Protein AF-0000000073666213 (afdb_homodimer)

Secondary structure (DSSP, 8-state):
--S--BS-EEEEETTEEEEE--B-SSSBB--EEEEETTTTEEEE-PPPSS-BBS-EEEEETTEEEEE--B-SS-B---EEEEETTTTEEEEEPPPSS--BS-EEEEETTEEEEE--B-SSSB---EEEEETTTTEE-/--S--BS-EEEEETTEEEEE--B-SSSBB--EEEEETTTTEEEE-PPPSS-BBS-EEEEETTEEEEE--B-SSSB---EEEEETTTTEEEEEPPPSS--BS-EEEEETTEEEEE--B-SSSB---EEEEETTTTEE-

Organism: Pteropus vampyrus (NCBI:txid132908)

Structure (mmCIF, N/CA/C/O backbone):
data_AF-0000000073666213-model_v1
#
loop_
_entity.id
_entity.type
_entity.pdbx_description
1 polymer 'Kelch-like protein 20'
#
loop_
_atom_site.group_PDB
_atom_site.id
_atom_site.type_symbol
_atom_site.label_atom_id
_atom_site.label_alt_id
_atom_site.label_comp_id
_atom_site.label_asym_id
_atom_site.label_entity_id
_atom_site.label_seq_id
_atom_site.pdbx_PDB_ins_code
_atom_site.Cartn_x
_atom_site.Cartn_y
_atom_site.Cartn_z
_atom_site.occupancy
_atom_site.B_iso_or_equiv
_atom_site.auth_seq_id
_atom_site.auth_comp_id
_atom_site.auth_asym_id
_atom_site.auth_atom_id
_atom_site.pdbx_PDB_model_num
ATOM 1 N N . MET A 1 1 ? -2.357 -15.375 -8.102 1 95.94 1 MET A N 1
ATOM 2 C CA . MET A 1 1 ? -3.76 -15.102 -7.805 1 95.94 1 MET A CA 1
ATOM 3 C C . MET A 1 1 ? -4.664 -15.602 -8.93 1 95.94 1 MET A C 1
ATOM 5 O O . MET A 1 1 ? -4.203 -15.812 -10.055 1 95.94 1 MET A O 1
ATOM 9 N N . SER A 1 2 ? -5.887 -15.734 -8.617 1 96.06 2 SER A N 1
ATOM 10 C CA . SER A 1 2 ? -6.852 -16.141 -9.633 1 96.06 2 SER A CA 1
ATOM 11 C C . SER A 1 2 ? -7.246 -14.969 -10.523 1 96.06 2 SER A C 1
ATOM 13 O O . SER A 1 2 ? -7.652 -15.164 -11.672 1 96.06 2 SER A O 1
ATOM 15 N N . THR A 1 3 ? -7.156 -13.812 -10.062 1 97.25 3 THR A N 1
ATOM 16 C CA . THR A 1 3 ? -7.594 -12.617 -10.766 1 97.25 3 THR A CA 1
ATOM 17 C C . THR A 1 3 ? -6.453 -11.609 -10.891 1 97.25 3 THR A C 1
ATOM 19 O O . THR A 1 3 ? -5.688 -11.414 -9.945 1 97.25 3 THR A O 1
ATOM 22 N N . ARG A 1 4 ? -6.387 -10.961 -12.023 1 98.25 4 ARG A N 1
ATOM 23 C CA . ARG A 1 4 ? -5.449 -9.852 -12.203 1 98.25 4 ARG A CA 1
ATOM 24 C C . ARG A 1 4 ? -5.84 -8.656 -11.344 1 98.25 4 ARG A C 1
ATOM 26 O O . ARG A 1 4 ? -7.023 -8.352 -11.195 1 98.25 4 ARG A O 1
ATOM 33 N N . ARG A 1 5 ? -4.781 -8 -10.766 1 98.75 5 ARG A N 1
ATOM 34 C CA . ARG A 1 5 ? -5.117 -6.906 -9.867 1 98.75 5 ARG A CA 1
ATOM 35 C C . ARG A 1 5 ? -4.129 -5.758 -10.008 1 98.75 5 ARG A C 1
ATOM 37 O O . ARG A 1 5 ? -2.975 -5.867 -9.586 1 98.75 5 ARG A O 1
ATOM 44 N N . LEU A 1 6 ? -4.562 -4.645 -10.516 1 98.62 6 LEU A N 1
ATOM 45 C CA . LEU A 1 6 ? -3.865 -3.367 -10.438 1 98.62 6 LEU A CA 1
ATOM 46 C C . LEU A 1 6 ? -4.457 -2.492 -9.336 1 98.62 6 LEU A C 1
ATOM 48 O O . LEU A 1 6 ? -5.68 -2.367 -9.227 1 98.62 6 LEU A O 1
ATOM 52 N N . GLY A 1 7 ? -3.58 -1.791 -8.602 1 98.69 7 GLY A N 1
ATOM 53 C CA . GLY A 1 7 ? -4.082 -0.992 -7.492 1 98.69 7 GLY A CA 1
ATOM 54 C C . GLY A 1 7 ? -4.57 -1.829 -6.328 1 98.69 7 GLY A C 1
ATOM 55 O O . GLY A 1 7 ? -5.562 -1.483 -5.68 1 98.69 7 GLY A O 1
ATOM 56 N N . VAL A 1 8 ? -3.914 -3.008 -6.156 1 98.88 8 VAL A N 1
ATOM 57 C CA . VAL A 1 8 ? -4.258 -3.955 -5.102 1 98.88 8 VAL A CA 1
ATOM 58 C C . VAL A 1 8 ? -3.635 -3.508 -3.783 1 98.88 8 VAL A C 1
ATOM 60 O O . VAL A 1 8 ? -2.541 -2.938 -3.768 1 98.88 8 VAL A O 1
ATOM 63 N N . ALA A 1 9 ? -4.316 -3.719 -2.723 1 98.88 9 ALA A N 1
ATOM 64 C CA . ALA A 1 9 ? -3.711 -3.625 -1.396 1 98.88 9 ALA A CA 1
ATOM 65 C C . ALA A 1 9 ? -3.424 -5.012 -0.824 1 98.88 9 ALA A C 1
ATOM 67 O O . ALA A 1 9 ? -4.121 -5.977 -1.142 1 98.88 9 ALA A O 1
ATOM 68 N N . VAL A 1 10 ? -2.396 -5.098 0.015 1 98.81 10 VAL A N 1
ATOM 69 C CA . VAL A 1 10 ? -2.043 -6.395 0.582 1 98.81 10 VAL A CA 1
ATOM 70 C C . VAL A 1 10 ? -1.824 -6.258 2.088 1 98.81 10 VAL A C 1
ATOM 72 O O . VAL A 1 10 ? -1.43 -5.195 2.57 1 98.81 10 VAL A O 1
ATOM 75 N N . ALA A 1 11 ? -2.078 -7.281 2.793 1 98.56 11 ALA A N 1
ATOM 76 C CA . ALA A 1 11 ? -1.896 -7.363 4.238 1 98.56 11 ALA A CA 1
ATOM 77 C C . ALA A 1 11 ? -1.577 -8.789 4.672 1 98.56 11 ALA A C 1
ATOM 79 O O . ALA A 1 11 ? -2.033 -9.75 4.047 1 98.56 11 ALA A O 1
ATOM 80 N N . VAL A 1 12 ? -0.796 -8.914 5.664 1 98.38 12 VAL A N 1
ATOM 81 C CA . VAL A 1 12 ? -0.469 -10.219 6.227 1 98.38 12 VAL A CA 1
ATOM 82 C C . VAL A 1 12 ? -1.112 -10.367 7.605 1 98.38 12 VAL A C 1
ATOM 84 O O . VAL A 1 12 ? -0.85 -9.562 8.508 1 98.38 12 VAL A O 1
ATOM 87 N N . LEU A 1 13 ? -1.929 -11.344 7.734 1 98.06 13 LEU A N 1
ATOM 88 C CA . LEU A 1 13 ? -2.623 -11.602 8.992 1 98.06 13 LEU A CA 1
ATOM 89 C C . LEU A 1 13 ? -2.705 -13.102 9.258 1 98.06 13 LEU A C 1
ATOM 91 O O . LEU A 1 13 ? -3.133 -13.875 8.398 1 98.06 13 LEU A O 1
ATOM 95 N N . GLY A 1 14 ? -2.234 -13.508 10.438 1 95.5 14 GLY A N 1
ATOM 96 C CA . GLY A 1 14 ? -2.303 -14.906 10.82 1 95.5 14 GLY A CA 1
ATOM 97 C C . GLY A 1 14 ? -1.448 -15.812 9.953 1 95.5 14 GLY A C 1
ATOM 98 O O . GLY A 1 14 ? -1.824 -16.953 9.672 1 95.5 14 GLY A O 1
ATOM 99 N N . GLY A 1 15 ? -0.468 -15.289 9.359 1 95.94 15 GLY A N 1
ATOM 100 C CA . GLY A 1 15 ? 0.43 -16.078 8.531 1 95.94 15 GLY A CA 1
ATOM 101 C C . GLY A 1 15 ? -0.036 -16.188 7.094 1 95.94 15 GLY A C 1
ATOM 102 O O . GLY A 1 15 ? 0.585 -16.891 6.289 1 95.94 15 GLY A O 1
ATOM 103 N N . PHE A 1 16 ? -1.103 -15.445 6.82 1 97.81 16 PHE A N 1
ATOM 104 C CA . PHE A 1 16 ? -1.641 -15.469 5.465 1 97.81 16 PHE A CA 1
ATOM 105 C C . PHE A 1 16 ? -1.4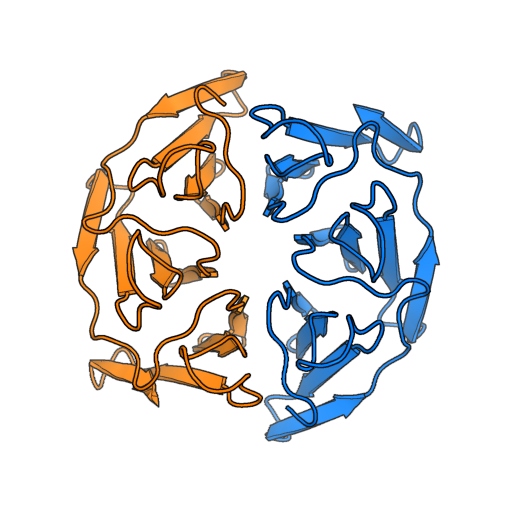77 -14.102 4.801 1 97.81 16 PHE A C 1
ATOM 107 O O . PHE A 1 16 ? -1.441 -13.078 5.477 1 97.81 16 PHE A O 1
ATOM 114 N N . LEU A 1 17 ? -1.337 -14.195 3.486 1 98.44 17 LEU A N 1
ATOM 115 C CA . LEU A 1 17 ? -1.298 -12.984 2.674 1 98.44 17 LEU A CA 1
ATOM 116 C C . LEU A 1 17 ? -2.652 -12.719 2.027 1 98.44 17 LEU A C 1
ATOM 118 O O . LEU A 1 17 ? -3.227 -13.609 1.395 1 98.44 17 LEU A O 1
ATOM 122 N N . TYR A 1 18 ? -3.154 -11.539 2.229 1 98.81 18 TYR A N 1
ATOM 123 C CA . TYR A 1 18 ? -4.426 -11.141 1.63 1 98.81 18 TYR A CA 1
ATOM 124 C C . TYR A 1 18 ? -4.207 -10.117 0.522 1 98.81 18 TYR A C 1
ATOM 126 O O . TYR A 1 18 ? -3.525 -9.109 0.724 1 98.81 18 TYR A O 1
ATOM 134 N N . ALA A 1 19 ? -4.68 -10.375 -0.661 1 98.81 19 ALA A N 1
ATOM 135 C CA . ALA A 1 19 ? -4.805 -9.406 -1.746 1 98.81 19 ALA A CA 1
ATOM 136 C C . ALA A 1 19 ? -6.207 -8.812 -1.79 1 98.81 19 ALA A C 1
ATOM 138 O O . ALA A 1 19 ? -7.184 -9.531 -2.025 1 98.81 19 ALA A O 1
ATOM 139 N N . VAL A 1 20 ? -6.281 -7.555 -1.589 1 98.88 20 VAL A N 1
ATOM 140 C CA . VAL A 1 20 ? -7.559 -6.898 -1.335 1 98.88 20 VAL A CA 1
ATOM 141 C C . VAL A 1 20 ? -7.863 -5.906 -2.457 1 98.88 20 VAL A C 1
ATOM 143 O O . VAL A 1 20 ? -7.133 -4.934 -2.648 1 98.88 20 VAL A O 1
ATOM 146 N N . GLY A 1 21 ? -8.953 -6.191 -3.178 1 98.88 21 GLY A N 1
ATOM 147 C CA . GLY A 1 21 ? -9.422 -5.266 -4.191 1 98.88 21 GLY A CA 1
ATOM 148 C C . GLY A 1 21 ? -8.516 -5.195 -5.406 1 98.88 21 GLY A C 1
ATOM 149 O O . GLY A 1 21 ? -8.062 -6.223 -5.91 1 98.88 21 GLY A O 1
ATOM 150 N N . GLY A 1 22 ? -8.336 -3.992 -5.91 1 98.81 22 GLY A N 1
ATOM 151 C CA . GLY A 1 22 ? -7.66 -3.777 -7.184 1 98.81 22 GLY A CA 1
ATOM 152 C C . GLY A 1 22 ? -8.609 -3.748 -8.367 1 98.81 22 GLY A C 1
ATOM 153 O O . GLY A 1 22 ? -9.812 -3.525 -8.195 1 98.81 22 GLY A O 1
ATOM 154 N N . SER A 1 23 ? -8.023 -3.785 -9.508 1 98.69 23 SER A N 1
ATOM 155 C CA . SER A 1 23 ? -8.789 -3.818 -10.75 1 98.69 23 SER A CA 1
ATOM 156 C C . SER A 1 23 ? -8.328 -4.949 -11.656 1 98.69 23 SER A C 1
ATOM 158 O O . SER A 1 23 ? -7.129 -5.215 -11.758 1 98.69 23 SER A O 1
ATOM 160 N N . ASP A 1 24 ? -9.258 -5.508 -12.32 1 97.69 24 ASP A N 1
ATOM 161 C CA . ASP A 1 24 ? -8.898 -6.578 -13.25 1 97.69 24 ASP A CA 1
ATOM 162 C C . ASP A 1 24 ? -8.719 -6.039 -14.664 1 97.69 24 ASP A C 1
ATOM 164 O O . ASP A 1 24 ? -8.609 -6.812 -15.625 1 97.69 24 ASP A O 1
ATOM 168 N N . GLY A 1 25 ? -8.703 -4.785 -14.844 1 94.62 25 GLY A N 1
ATOM 169 C CA . GLY A 1 25 ? -8.594 -4.145 -16.141 1 94.62 25 GLY A CA 1
ATOM 170 C C . GLY A 1 25 ? -9.93 -3.658 -16.672 1 94.62 25 GLY A C 1
ATOM 171 O O . GLY A 1 25 ? -9.984 -2.689 -17.438 1 94.62 25 GLY A O 1
ATOM 172 N N . THR A 1 26 ? -10.953 -4.258 -16.25 1 94.75 26 THR A N 1
ATOM 173 C CA . THR A 1 26 ? -12.289 -3.885 -16.688 1 94.75 26 THR A CA 1
ATOM 174 C C . THR A 1 26 ? -13.031 -3.127 -15.594 1 94.75 26 THR A C 1
ATOM 176 O O . THR A 1 26 ? -13.727 -2.145 -15.867 1 94.75 26 THR A O 1
ATOM 179 N N . SER A 1 27 ? -12.852 -3.545 -14.406 1 96.75 27 SER A N 1
ATOM 180 C CA . SER A 1 27 ? -13.547 -2.916 -13.289 1 96.75 27 SER A CA 1
ATOM 181 C C . SER A 1 27 ? -12.766 -3.078 -11.984 1 96.75 27 SER A C 1
ATOM 183 O O . SER A 1 27 ? -12 -4.035 -11.828 1 96.75 27 SER A O 1
ATOM 185 N N . PRO A 1 28 ? -13.008 -2.08 -11.047 1 98.25 28 PRO A N 1
ATOM 186 C CA . PRO A 1 28 ? -12.523 -2.35 -9.688 1 98.25 28 PRO A CA 1
ATOM 187 C C . PRO A 1 28 ? -13.172 -3.584 -9.07 1 98.25 28 PRO A C 1
ATOM 189 O O . PRO A 1 28 ? -14.281 -3.969 -9.461 1 98.25 28 PRO A O 1
ATOM 192 N N . LEU A 1 29 ? -12.484 -4.141 -8.148 1 98.62 29 LEU A N 1
ATOM 193 C CA . LEU A 1 29 ? -12.922 -5.402 -7.562 1 98.62 29 LEU A CA 1
ATOM 194 C C . LEU A 1 29 ? -13.312 -5.211 -6.098 1 98.62 29 LEU A C 1
ATOM 196 O O . LEU A 1 29 ? -12.742 -4.371 -5.402 1 98.62 29 LEU A O 1
ATOM 200 N N . ASN A 1 30 ? -14.289 -5.949 -5.637 1 98.69 30 ASN A N 1
ATOM 201 C CA . ASN A 1 30 ? -14.531 -6.078 -4.203 1 98.69 30 ASN A CA 1
ATOM 202 C C . ASN A 1 30 ? -14.047 -7.422 -3.672 1 98.69 30 ASN A C 1
ATOM 204 O O . ASN A 1 30 ? -14.133 -7.691 -2.471 1 98.69 30 ASN A O 1
ATOM 208 N N . THR A 1 31 ? -13.469 -8.227 -4.578 1 98.69 31 THR A N 1
ATOM 209 C CA . THR A 1 31 ? -13.031 -9.562 -4.18 1 98.69 31 THR A CA 1
ATOM 210 C C . THR A 1 31 ? -11.719 -9.484 -3.404 1 98.69 31 THR A C 1
ATOM 212 O O . THR A 1 31 ? -10.961 -8.531 -3.549 1 98.69 31 THR A O 1
ATOM 215 N N . VAL A 1 32 ? -11.539 -10.484 -2.568 1 98.81 32 VAL A N 1
ATOM 216 C CA . VAL A 1 32 ? -10.344 -10.656 -1.758 1 98.81 32 VAL A CA 1
ATOM 217 C C . VAL A 1 32 ? -9.852 -12.102 -1.862 1 98.81 32 VAL A C 1
ATOM 219 O O . VAL A 1 32 ? -10.656 -13.039 -1.822 1 98.81 32 VAL A O 1
ATOM 222 N N . GLU A 1 33 ? -8.602 -12.219 -2.053 1 98.62 33 GLU A N 1
ATOM 223 C CA . GLU A 1 33 ? -7.992 -13.547 -2.07 1 98.62 33 GLU A CA 1
ATOM 224 C C . GLU A 1 33 ? -6.949 -13.688 -0.966 1 98.62 33 GLU A C 1
ATOM 226 O O . GLU A 1 33 ? -6.219 -12.742 -0.668 1 98.62 33 GLU A O 1
ATOM 231 N N . ARG A 1 34 ? -6.906 -14.836 -0.417 1 98.25 34 ARG A N 1
ATOM 232 C CA . ARG A 1 34 ? -5.969 -15.164 0.65 1 98.25 34 ARG A CA 1
ATOM 233 C C . ARG A 1 34 ? -5 -16.266 0.21 1 98.25 34 ARG A C 1
ATOM 235 O O . ARG A 1 34 ? -5.418 -17.297 -0.307 1 98.25 34 ARG A O 1
ATOM 242 N N . TYR A 1 35 ? -3.756 -16.016 0.367 1 97.88 35 TYR A N 1
ATOM 243 C CA . TYR A 1 35 ? -2.703 -16.969 0.041 1 97.88 35 TYR A CA 1
ATOM 244 C C . TYR A 1 35 ? -2.256 -17.734 1.281 1 97.88 35 TYR A C 1
ATOM 246 O O . TYR A 1 35 ? -1.908 -17.141 2.299 1 97.88 35 TYR A O 1
ATOM 254 N N . ASN A 1 36 ? -2.305 -19.016 1.157 1 95.31 36 ASN A N 1
ATOM 255 C CA . ASN A 1 36 ? -1.772 -19.906 2.178 1 95.31 36 ASN A CA 1
ATOM 256 C C . ASN A 1 36 ? -0.396 -20.438 1.792 1 95.31 36 ASN A C 1
ATOM 258 O O . ASN A 1 36 ? -0.287 -21.344 0.952 1 95.31 36 ASN A O 1
ATOM 262 N N . PRO A 1 37 ? 0.568 -19.953 2.467 1 92.25 37 PRO A N 1
ATOM 263 C CA . PRO A 1 37 ? 1.92 -20.359 2.078 1 92.25 37 PRO A CA 1
ATOM 264 C C . PRO A 1 37 ? 2.16 -21.859 2.266 1 92.25 37 PRO A C 1
ATOM 266 O O . PRO A 1 37 ? 2.949 -22.453 1.531 1 92.25 37 PRO A O 1
ATOM 269 N N . GLN A 1 38 ? 1.539 -22.422 3.236 1 92.5 38 GLN A N 1
ATOM 270 C CA . GLN A 1 38 ? 1.702 -23.844 3.482 1 92.5 38 GLN A CA 1
ATOM 271 C C . GLN A 1 38 ? 1.136 -24.672 2.33 1 92.5 38 GLN A C 1
ATOM 273 O O . GLN A 1 38 ? 1.706 -25.703 1.954 1 92.5 38 GLN A O 1
ATOM 278 N N . GLU A 1 39 ? 0.076 -24.203 1.735 1 93.5 39 GLU A N 1
ATOM 279 C CA . GLU A 1 39 ? -0.573 -24.906 0.636 1 93.5 39 GLU A CA 1
ATOM 280 C C . GLU A 1 39 ? -0.107 -24.375 -0.716 1 93.5 39 GLU A C 1
ATOM 282 O O . GLU A 1 39 ? -0.329 -25.016 -1.749 1 93.5 39 GLU A O 1
ATOM 287 N N . ASN A 1 40 ? 0.488 -23.312 -0.694 1 92.25 40 ASN A N 1
ATOM 288 C CA . ASN A 1 40 ? 0.866 -22.609 -1.916 1 92.25 40 ASN A CA 1
ATOM 289 C C . ASN A 1 40 ? -0.332 -22.406 -2.842 1 92.25 40 ASN A C 1
ATOM 291 O O . ASN A 1 40 ? -0.274 -22.766 -4.02 1 92.25 40 ASN A O 1
ATOM 295 N N . ARG A 1 41 ? -1.377 -21.859 -2.248 1 95.5 41 ARG A N 1
ATOM 296 C CA . ARG A 1 41 ? -2.609 -21.672 -3.008 1 95.5 41 ARG A CA 1
ATOM 297 C C . ARG A 1 41 ? -3.342 -20.406 -2.555 1 95.5 41 ARG A C 1
ATOM 299 O O . ARG A 1 41 ? -3.258 -20.016 -1.389 1 95.5 41 ARG A O 1
ATOM 306 N N . TRP A 1 42 ? -4.051 -19.891 -3.527 1 97.31 42 TRP A N 1
ATOM 307 C CA . TRP A 1 42 ? -4.938 -18.766 -3.264 1 97.31 42 TRP A CA 1
ATOM 308 C C . TRP A 1 42 ? -6.379 -19.234 -3.104 1 97.31 42 TRP A C 1
ATOM 310 O O . TRP A 1 42 ? -6.84 -20.109 -3.84 1 97.31 42 TRP A O 1
ATOM 320 N N . HIS A 1 43 ? -6.977 -18.641 -2.088 1 97.19 43 HIS A N 1
ATOM 321 C CA . HIS A 1 43 ? -8.391 -18.906 -1.859 1 97.19 43 HIS A CA 1
ATOM 322 C C . HIS A 1 43 ? -9.195 -17.609 -1.825 1 97.19 43 HIS A C 1
ATOM 324 O O . HIS A 1 43 ? -8.734 -16.594 -1.305 1 97.19 43 HIS A O 1
ATOM 330 N N . THR A 1 44 ? -10.438 -17.781 -2.32 1 96.75 44 THR A N 1
ATOM 331 C CA . THR A 1 44 ? -11.328 -16.625 -2.213 1 96.75 44 THR A CA 1
ATOM 332 C C . THR A 1 44 ? -11.875 -16.5 -0.792 1 96.75 44 THR A C 1
ATOM 334 O O . THR A 1 44 ? -12.188 -17.5 -0.147 1 96.75 44 THR A O 1
ATOM 337 N N . THR A 1 45 ? -11.945 -15.32 -0.31 1 97.62 45 THR A N 1
ATOM 338 C CA . THR A 1 45 ? -12.594 -15.023 0.96 1 97.62 45 THR A CA 1
ATOM 339 C C . THR A 1 45 ? -13.805 -14.125 0.746 1 97.62 45 THR A C 1
ATOM 341 O O . THR A 1 45 ? -14.148 -13.797 -0.392 1 97.62 45 THR A O 1
ATOM 344 N N . ALA A 1 46 ? -14.547 -13.812 1.855 1 98.69 46 ALA A N 1
ATOM 345 C CA . ALA A 1 46 ? -15.695 -12.906 1.762 1 98.69 46 ALA A CA 1
ATOM 346 C C . ALA A 1 46 ? -15.312 -11.609 1.051 1 98.69 46 ALA A C 1
ATOM 348 O O . ALA A 1 46 ? -14.242 -11.055 1.296 1 98.69 46 ALA A O 1
ATOM 349 N N . PRO A 1 47 ? -16.141 -11.203 0.161 1 98.75 47 PRO A N 1
ATOM 350 C CA . PRO A 1 47 ? -15.867 -9.953 -0.553 1 98.75 47 PRO A CA 1
ATOM 351 C C . PRO A 1 47 ? -16.172 -8.719 0.284 1 98.75 47 PRO A C 1
ATOM 353 O O . PRO A 1 47 ? -17 -8.773 1.192 1 98.75 47 PRO A O 1
ATOM 356 N N . MET A 1 48 ? -15.445 -7.676 0.028 1 98.75 48 MET A N 1
ATOM 357 C CA . MET A 1 48 ? -15.82 -6.383 0.595 1 98.75 48 MET A CA 1
ATOM 358 C C . MET A 1 48 ? -17.203 -5.965 0.133 1 98.75 48 MET A C 1
ATOM 360 O O . MET A 1 48 ? -17.75 -6.52 -0.828 1 98.75 48 MET A O 1
ATOM 364 N N . GLY A 1 49 ? -17.734 -5.012 0.852 1 98.44 49 GLY A N 1
ATOM 365 C CA . GLY A 1 49 ? -19 -4.43 0.434 1 98.44 49 GLY A CA 1
ATOM 366 C C . GLY A 1 49 ? -18.859 -3.465 -0.729 1 98.44 49 GLY A C 1
ATOM 367 O O . GLY A 1 49 ? -19.828 -3.168 -1.42 1 98.44 49 GLY A O 1
ATOM 368 N N . THR A 1 50 ? -17.734 -2.967 -0.971 1 98.25 50 THR A N 1
ATOM 369 C CA . THR A 1 50 ? -17.469 -1.919 -1.953 1 98.25 50 THR A CA 1
ATOM 370 C C . THR A 1 50 ? -16.344 -2.32 -2.891 1 98.25 50 THR A C 1
ATOM 372 O O . THR A 1 50 ? -15.328 -2.875 -2.451 1 98.25 50 THR A O 1
ATOM 375 N N . ARG A 1 51 ? -16.484 -2.074 -4.168 1 98.62 51 ARG A N 1
ATOM 376 C CA . ARG A 1 51 ? -15.391 -2.217 -5.121 1 98.62 51 ARG A CA 1
ATOM 377 C C . ARG A 1 51 ? -14.375 -1.086 -4.961 1 98.62 51 ARG A C 1
ATOM 379 O O . ARG A 1 51 ? -14.758 0.087 -4.898 1 98.62 51 ARG A O 1
ATOM 386 N N . ARG A 1 52 ? -13.086 -1.53 -4.844 1 98.62 52 ARG A N 1
ATOM 387 C CA . ARG A 1 52 ? -12.047 -0.533 -4.598 1 98.62 52 ARG A CA 1
ATOM 388 C C . ARG A 1 52 ? -10.758 -0.886 -5.336 1 98.62 52 ARG A C 1
ATOM 390 O O . ARG A 1 52 ? -10.289 -2.021 -5.258 1 98.62 52 ARG A O 1
ATOM 397 N N . LYS A 1 53 ? -10.227 0.039 -6.043 1 98.81 53 LYS A N 1
ATOM 398 C CA . LYS A 1 53 ? -8.82 -0.006 -6.441 1 98.81 53 LYS A CA 1
ATOM 399 C C . LYS A 1 53 ? -8.047 1.168 -5.848 1 98.81 53 LYS A C 1
ATOM 401 O O . LYS A 1 53 ? -8.633 2.197 -5.508 1 98.81 53 LYS A O 1
ATOM 406 N N . HIS A 1 54 ? -6.676 1.001 -5.727 1 98.81 54 HIS A N 1
ATOM 407 C CA . HIS A 1 54 ? -5.82 2.043 -5.172 1 98.81 54 HIS A CA 1
ATOM 408 C C . HIS A 1 54 ? -6.242 2.404 -3.75 1 98.81 54 HIS A C 1
ATOM 410 O O . HIS A 1 54 ? -6.285 3.584 -3.395 1 98.81 54 HIS A O 1
ATOM 416 N N . LEU A 1 55 ? -6.66 1.378 -2.998 1 98.94 55 LEU A N 1
ATOM 417 C CA . LEU A 1 55 ? -7.043 1.496 -1.594 1 98.94 55 LEU A CA 1
ATOM 418 C C . LEU A 1 55 ? -5.828 1.335 -0.685 1 98.94 55 LEU A C 1
ATOM 420 O O . LEU A 1 55 ? -4.75 0.946 -1.143 1 98.94 55 LEU A O 1
ATOM 424 N N . GLY A 1 56 ? -6.004 1.723 0.578 1 98.88 56 GLY A N 1
ATOM 425 C CA . GLY A 1 56 ? -5.047 1.389 1.62 1 98.88 56 GLY A CA 1
ATOM 426 C C . GLY A 1 56 ? -5.508 0.25 2.51 1 98.88 56 GLY A C 1
ATOM 427 O O . GLY A 1 56 ? -6.691 0.151 2.84 1 98.88 56 GLY A O 1
ATOM 428 N N . CYS A 1 57 ? -4.559 -0.558 2.92 1 98.88 57 CYS A N 1
ATOM 429 C CA . CYS A 1 57 ? -4.859 -1.652 3.836 1 98.88 57 CYS A CA 1
ATOM 430 C C . CYS A 1 57 ? -3.814 -1.743 4.941 1 98.88 57 CYS A C 1
ATOM 432 O O . CYS A 1 57 ? -2.637 -1.463 4.711 1 98.88 57 CYS A O 1
ATOM 434 N N . ALA A 1 58 ? -4.207 -2.166 6.055 1 98.81 58 ALA A N 1
ATOM 435 C CA . ALA A 1 58 ? -3.32 -2.434 7.184 1 98.81 58 ALA A CA 1
ATOM 436 C C . ALA A 1 58 ? -3.992 -3.354 8.203 1 98.81 58 ALA A C 1
ATOM 438 O O . ALA A 1 58 ? -5.223 -3.445 8.25 1 98.81 58 ALA A O 1
ATOM 439 N N . VAL A 1 59 ? -3.193 -4.062 8.93 1 98.56 59 VAL A N 1
ATOM 440 C CA . VAL A 1 59 ? -3.699 -4.871 10.039 1 98.56 59 VAL A CA 1
ATOM 441 C C . VAL A 1 59 ? -3.709 -4.047 11.32 1 98.56 59 VAL A C 1
ATOM 443 O O . VAL A 1 59 ? -2.682 -3.488 11.711 1 98.56 59 VAL A O 1
ATOM 446 N N . TYR A 1 60 ? -4.828 -3.904 11.922 1 98.38 60 TYR A N 1
ATOM 447 C CA . TYR A 1 60 ? -5.055 -3.158 13.148 1 98.38 60 TYR A CA 1
ATOM 448 C C . TYR A 1 60 ? -5.973 -3.928 14.094 1 98.38 60 TYR A C 1
ATOM 450 O O . TYR A 1 60 ? -7.098 -4.273 13.727 1 98.38 60 TYR A O 1
ATOM 458 N N . GLN A 1 61 ? -5.461 -4.32 15.336 1 96.62 61 GLN A N 1
ATOM 459 C CA . GLN A 1 61 ? -6.203 -5.074 16.344 1 96.62 61 GLN A CA 1
ATOM 460 C C . GLN A 1 61 ? -6.73 -6.387 15.766 1 96.62 61 GLN A C 1
ATOM 462 O O . GLN A 1 61 ? -7.926 -6.676 15.859 1 96.62 61 GLN A O 1
ATOM 467 N N . ASP A 1 62 ? -5.934 -7.117 15.031 1 97.19 62 ASP A N 1
ATOM 468 C CA . ASP A 1 62 ? -6.125 -8.469 14.523 1 97.19 62 ASP A CA 1
ATOM 469 C C . ASP A 1 62 ? -7.199 -8.5 13.438 1 97.19 62 ASP A C 1
ATOM 471 O O . ASP A 1 62 ? -7.82 -9.539 13.203 1 97.19 62 ASP A O 1
ATOM 475 N N . MET A 1 63 ? -7.41 -7.332 12.836 1 98.56 63 MET A N 1
ATOM 476 C CA . MET A 1 63 ? -8.297 -7.25 11.672 1 98.56 63 MET A CA 1
ATOM 477 C C . MET A 1 63 ? -7.617 -6.516 10.523 1 98.56 63 MET A C 1
ATOM 479 O O . MET A 1 63 ? -6.68 -5.746 10.742 1 98.56 63 MET A O 1
ATOM 483 N N . ILE A 1 64 ? -8.055 -6.785 9.32 1 98.81 64 ILE A N 1
ATOM 484 C CA . ILE A 1 64 ? -7.582 -6.031 8.164 1 98.81 64 ILE A CA 1
ATOM 485 C C . ILE A 1 64 ? -8.523 -4.855 7.898 1 98.81 64 ILE A C 1
ATOM 487 O O . ILE A 1 64 ? -9.734 -5.035 7.77 1 98.81 64 ILE A O 1
ATOM 491 N N . TYR A 1 65 ? -7.969 -3.703 7.887 1 98.88 65 TYR A N 1
ATOM 492 C CA . TYR A 1 65 ? -8.719 -2.514 7.492 1 98.88 65 TYR A CA 1
ATOM 493 C C . TYR A 1 65 ? -8.422 -2.143 6.043 1 98.88 65 TYR A C 1
ATOM 495 O O . TYR A 1 65 ? -7.27 -2.162 5.609 1 98.88 65 TYR A O 1
ATOM 503 N N . ALA A 1 66 ? -9.445 -1.863 5.242 1 98.88 66 ALA A N 1
ATOM 504 C CA . ALA A 1 66 ? -9.367 -1.334 3.883 1 98.88 66 ALA A CA 1
ATOM 505 C C . ALA A 1 66 ? -10.039 0.034 3.791 1 98.88 66 ALA A C 1
ATOM 507 O O . ALA A 1 66 ? -11.211 0.187 4.152 1 98.88 66 ALA A O 1
ATOM 508 N N . VAL A 1 67 ? -9.289 0.97 3.291 1 98.88 67 VAL A N 1
ATOM 509 C CA . VAL A 1 67 ? -9.836 2.32 3.303 1 98.88 67 VAL A CA 1
ATOM 510 C C . VAL A 1 67 ? -9.656 2.967 1.932 1 98.88 67 VAL A C 1
ATOM 512 O O . VAL A 1 67 ? -8.648 2.732 1.259 1 98.88 67 VAL A O 1
ATOM 515 N N . GLY A 1 68 ? -10.594 3.834 1.589 1 98.94 68 GLY A N 1
ATOM 516 C CA . GLY A 1 68 ? -10.469 4.691 0.421 1 98.94 68 GLY A CA 1
ATOM 517 C C . GLY A 1 68 ? -10.414 3.918 -0.883 1 98.94 68 GLY A C 1
ATOM 518 O O . GLY A 1 68 ? -11.125 2.932 -1.06 1 98.94 68 GLY A O 1
ATOM 519 N N . GLY A 1 69 ? -9.633 4.406 -1.808 1 98.81 69 GLY A N 1
ATOM 520 C CA . GLY A 1 69 ? -9.602 3.877 -3.162 1 98.81 69 GLY A CA 1
ATOM 521 C C . GLY A 1 69 ? -10.633 4.523 -4.074 1 98.81 69 GLY A C 1
ATOM 522 O O . GLY A 1 69 ? -11.102 5.625 -3.801 1 98.81 69 GLY A O 1
ATOM 523 N N . ARG A 1 70 ? -10.711 3.904 -5.125 1 98.44 70 ARG A N 1
ATOM 524 C CA . ARG A 1 70 ? -11.68 4.379 -6.105 1 98.44 70 ARG A CA 1
ATOM 525 C C . ARG A 1 70 ? -12.539 3.234 -6.621 1 98.44 70 ARG A C 1
ATOM 527 O O . ARG A 1 70 ? -12.055 2.119 -6.816 1 98.44 70 ARG A O 1
ATOM 534 N N . ASP A 1 71 ? -13.836 3.564 -6.867 1 97.44 71 ASP A N 1
ATOM 535 C CA . ASP A 1 71 ? -14.688 2.629 -7.598 1 97.44 71 ASP A CA 1
ATOM 536 C C . ASP A 1 71 ? -14.812 3.031 -9.07 1 97.44 71 ASP A C 1
ATOM 538 O O . ASP A 1 71 ? -13.875 3.59 -9.641 1 97.44 71 ASP A O 1
ATOM 542 N N . ASP A 1 72 ? -15.914 2.691 -9.734 1 93.69 72 ASP A N 1
ATOM 543 C CA . ASP A 1 72 ? -16.047 2.957 -11.164 1 93.69 72 ASP A CA 1
ATOM 544 C C . ASP A 1 72 ? -16.297 4.441 -11.43 1 93.69 72 ASP A C 1
ATOM 546 O O . ASP A 1 72 ? -16.047 4.934 -12.531 1 93.69 72 ASP A O 1
ATOM 550 N N . THR A 1 73 ? -16.578 5.094 -10.398 1 93.12 73 THR A N 1
ATOM 551 C CA . THR A 1 73 ? -17.094 6.43 -10.664 1 93.12 73 THR A CA 1
ATOM 552 C C . THR A 1 73 ? -16.312 7.48 -9.883 1 93.12 73 THR A C 1
ATOM 554 O O . THR A 1 73 ? -16.016 8.555 -10.398 1 93.12 73 THR A O 1
ATOM 557 N N . THR A 1 74 ? -16.031 7.152 -8.641 1 96.19 74 THR A N 1
ATOM 558 C CA . THR A 1 74 ? -15.523 8.227 -7.801 1 96.19 74 THR A CA 1
ATOM 559 C C . THR A 1 74 ? -14.508 7.691 -6.789 1 96.19 74 THR A C 1
ATOM 561 O O . THR A 1 74 ? -14.43 6.48 -6.566 1 96.19 74 THR A O 1
ATOM 564 N N . GLU A 1 75 ? -13.688 8.648 -6.199 1 98.56 75 GLU A N 1
ATOM 565 C CA . GLU A 1 75 ? -12.867 8.352 -5.027 1 98.56 75 GLU A CA 1
ATOM 566 C C . GLU A 1 75 ? -13.727 8.047 -3.809 1 98.56 75 GLU A C 1
ATOM 568 O O . GLU A 1 75 ? -14.844 8.555 -3.691 1 98.56 75 GLU A O 1
ATOM 573 N N . LEU A 1 76 ? -13.195 7.301 -2.918 1 98.81 76 LEU A N 1
ATOM 574 C CA . LEU A 1 76 ? -13.992 6.836 -1.789 1 98.81 76 LEU A CA 1
ATOM 575 C C . LEU A 1 76 ? -13.43 7.363 -0.473 1 98.81 76 LEU A C 1
ATOM 577 O O . LEU A 1 76 ? -12.219 7.5 -0.321 1 98.81 76 LEU A O 1
ATOM 581 N N . SER A 1 77 ? -14.32 7.656 0.468 1 98.75 77 SER A N 1
ATOM 582 C CA . SER A 1 77 ? -13.938 7.906 1.854 1 98.75 77 SER A CA 1
ATOM 583 C C . SER A 1 77 ? -14.258 6.711 2.742 1 98.75 77 SER A C 1
ATOM 585 O O . SER A 1 77 ? -13.844 6.66 3.9 1 98.75 77 SER A O 1
ATOM 587 N N . SER A 1 78 ? -14.977 5.758 2.176 1 98.62 78 SER A N 1
ATOM 588 C CA . SER A 1 78 ? -15.477 4.641 2.967 1 98.62 78 SER A CA 1
ATOM 589 C C . SER A 1 78 ? -14.336 3.756 3.459 1 98.62 78 SER A C 1
ATOM 591 O O . SER A 1 78 ? -13.25 3.756 2.875 1 98.62 78 SER A O 1
ATOM 593 N N . ALA A 1 79 ? -14.609 3.053 4.543 1 98.75 79 ALA A N 1
ATOM 594 C CA . ALA A 1 79 ? -13.695 2.092 5.156 1 98.75 79 ALA A CA 1
ATOM 595 C C . ALA A 1 79 ? -14.438 0.839 5.609 1 98.75 79 ALA A C 1
ATOM 597 O O . ALA A 1 79 ? -15.609 0.907 5.984 1 98.75 79 ALA A O 1
ATOM 598 N N . GLU A 1 80 ? -13.758 -0.252 5.535 1 98.69 80 GLU A N 1
ATOM 599 C CA . GLU A 1 80 ? -14.273 -1.531 6.012 1 98.69 80 GLU A CA 1
ATOM 600 C C . GLU A 1 80 ? -13.195 -2.33 6.734 1 98.69 80 GLU A C 1
ATOM 602 O O . GLU A 1 80 ? -12 -2.104 6.523 1 98.69 80 GLU A O 1
ATOM 607 N N . ARG A 1 81 ? -13.656 -3.211 7.559 1 98.69 81 ARG A N 1
ATOM 608 C CA . ARG A 1 81 ? -12.703 -4.09 8.227 1 98.69 81 ARG A CA 1
ATOM 609 C C . ARG A 1 81 ? -13.102 -5.551 8.062 1 98.69 81 ARG A C 1
ATOM 611 O O . ARG A 1 81 ? -14.281 -5.871 7.949 1 98.69 81 ARG A O 1
ATOM 618 N N . PHE A 1 82 ? -12.156 -6.398 8.078 1 98.81 82 PHE A N 1
ATOM 619 C CA . PHE A 1 82 ? -12.312 -7.836 7.887 1 98.81 82 PHE A CA 1
ATOM 620 C C . PHE A 1 82 ? -12 -8.594 9.172 1 98.81 82 PHE A C 1
ATOM 622 O O . PHE A 1 82 ? -10.914 -8.445 9.734 1 98.81 82 PHE A O 1
ATOM 629 N N . ASN A 1 83 ? -12.891 -9.375 9.625 1 98.38 83 ASN A N 1
ATOM 630 C CA . ASN A 1 83 ? -12.688 -10.328 10.711 1 98.38 83 ASN A CA 1
ATOM 631 C C . ASN A 1 83 ? -12.359 -11.719 10.18 1 98.38 83 ASN A C 1
ATOM 633 O O . ASN A 1 83 ? -13.242 -12.414 9.664 1 98.38 83 ASN A O 1
ATOM 637 N N . PRO A 1 84 ? -11.133 -12.102 10.336 1 96.94 84 PRO A N 1
ATOM 638 C CA . PRO A 1 84 ? -10.75 -13.383 9.75 1 96.94 84 PRO A CA 1
ATOM 639 C C . PRO A 1 84 ? -11.43 -14.578 10.422 1 96.94 84 PRO A C 1
ATOM 641 O O . PRO A 1 84 ? -11.602 -15.625 9.797 1 96.94 84 PRO A O 1
ATOM 644 N N . ARG A 1 85 ? -11.734 -14.414 11.617 1 96.88 85 ARG A N 1
ATOM 645 C CA . ARG A 1 85 ? -12.414 -15.492 12.32 1 96.88 85 ARG A CA 1
ATOM 646 C C . ARG A 1 85 ? -13.828 -15.688 11.789 1 96.88 85 ARG A C 1
ATOM 648 O O . ARG A 1 85 ? -14.281 -16.828 11.625 1 96.88 85 ARG A O 1
ATOM 655 N N . ALA A 1 86 ? -14.523 -14.641 11.477 1 97.75 86 ALA A N 1
ATOM 656 C CA . ALA A 1 86 ? -15.891 -14.703 10.969 1 97.75 86 ALA A CA 1
ATOM 657 C C . ALA A 1 86 ? -15.914 -14.719 9.445 1 97.75 86 ALA A C 1
ATOM 659 O O . ALA A 1 86 ? -16.953 -14.961 8.836 1 97.75 86 ALA A O 1
ATOM 660 N N . ASN A 1 87 ? -14.82 -14.492 8.766 1 98 87 ASN A N 1
ATOM 661 C CA . ASN A 1 87 ? -14.734 -14.32 7.324 1 98 87 ASN A CA 1
ATOM 662 C C . ASN A 1 87 ? -15.758 -13.305 6.82 1 98 87 ASN A C 1
ATOM 664 O O . ASN A 1 87 ? -16.562 -13.609 5.938 1 98 87 ASN A O 1
ATOM 668 N N . GLN A 1 88 ? -15.641 -12.133 7.43 1 98.44 88 GLN A N 1
ATOM 669 C CA . GLN A 1 88 ? -16.656 -11.125 7.121 1 98.44 88 GLN A CA 1
ATOM 670 C C . GLN A 1 88 ? -16.047 -9.727 7.125 1 98.44 88 GLN A C 1
ATOM 672 O O . GLN A 1 88 ? -15.227 -9.398 7.984 1 98.44 88 GLN A O 1
ATOM 677 N N . TRP A 1 89 ? -16.547 -8.977 6.137 1 98.75 89 TRP A N 1
ATOM 678 C CA . TRP A 1 89 ? -16.266 -7.547 6.129 1 98.75 89 TRP A CA 1
ATOM 679 C C . TRP A 1 89 ? -17.422 -6.758 6.734 1 98.75 89 TRP A C 1
ATOM 681 O O . TRP A 1 89 ? -18.578 -7.09 6.523 1 98.75 89 TRP A O 1
ATOM 691 N N . SER A 1 90 ? -17.047 -5.723 7.445 1 98.5 90 SER A N 1
ATOM 692 C CA . SER A 1 90 ? -18.047 -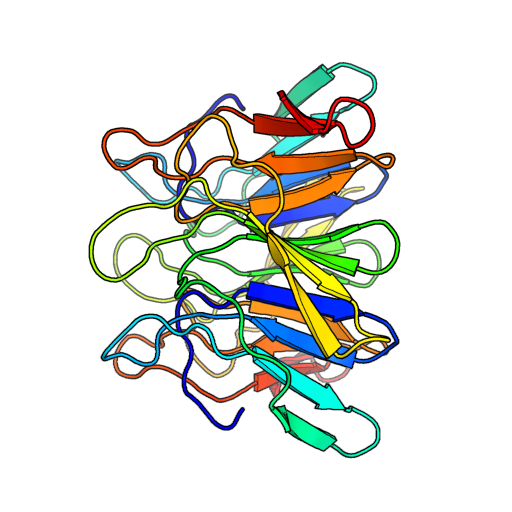4.809 7.996 1 98.5 90 SER A CA 1
ATOM 693 C C . SER A 1 90 ? -17.641 -3.355 7.773 1 98.5 90 SER A C 1
ATOM 695 O O . SER A 1 90 ? -16.453 -3.021 7.805 1 98.5 90 SER A O 1
ATOM 697 N N . PRO A 1 91 ? -18.641 -2.514 7.609 1 97.88 91 PRO A N 1
ATOM 698 C CA . PRO A 1 91 ? -18.312 -1.098 7.438 1 97.88 91 PRO A CA 1
ATOM 699 C C . PRO A 1 91 ? -17.734 -0.468 8.703 1 97.88 91 PRO A C 1
ATOM 701 O O . PRO A 1 91 ? -18.141 -0.841 9.812 1 97.88 91 PRO A O 1
ATOM 704 N N . VAL A 1 92 ? -16.828 0.348 8.523 1 97.62 92 VAL A N 1
ATOM 705 C CA . VAL A 1 92 ? -16.297 1.275 9.516 1 97.62 92 VAL A CA 1
ATOM 706 C C . VAL A 1 92 ? -16.688 2.705 9.148 1 97.62 92 VAL A C 1
ATOM 708 O O . VAL A 1 92 ? -17 2.988 7.992 1 97.62 92 VAL A O 1
ATOM 711 N N . VAL A 1 93 ? -16.75 3.561 10.188 1 98.38 93 VAL A N 1
ATOM 712 C CA . VAL A 1 93 ? -17.047 4.961 9.922 1 98.38 93 VAL A CA 1
ATOM 713 C C . VAL A 1 93 ? -16.156 5.48 8.797 1 98.38 93 VAL A C 1
ATOM 715 O O . VAL A 1 93 ? -14.969 5.141 8.727 1 98.38 93 VAL A O 1
ATOM 718 N N . ALA A 1 94 ? -16.734 6.355 7.941 1 98.56 94 ALA A N 1
ATOM 719 C CA . ALA A 1 94 ? -16.016 6.891 6.789 1 98.56 94 ALA A CA 1
ATOM 720 C C . ALA A 1 94 ? -14.977 7.918 7.223 1 98.56 94 ALA A C 1
ATOM 722 O O . ALA A 1 94 ? -15.164 8.625 8.219 1 98.56 94 ALA A O 1
ATOM 723 N N . MET A 1 95 ? -13.898 7.969 6.441 1 98.69 95 MET A N 1
ATOM 724 C CA . MET A 1 95 ? -12.938 9.055 6.617 1 98.69 95 MET A CA 1
ATOM 725 C C . MET A 1 95 ? -13.586 10.406 6.336 1 98.69 95 MET A C 1
ATOM 727 O O . MET A 1 95 ? -14.664 10.469 5.75 1 98.69 95 MET A O 1
ATOM 731 N N . THR A 1 96 ? -12.914 11.469 6.75 1 98.06 96 THR A N 1
ATOM 732 C CA . THR A 1 96 ? -13.398 12.812 6.496 1 98.06 96 THR A CA 1
ATOM 733 C C . THR A 1 96 ? -13.211 13.195 5.031 1 98.06 96 THR A C 1
ATOM 735 O O . THR A 1 96 ? -13.984 13.984 4.48 1 98.06 96 THR A O 1
ATOM 738 N N . SER A 1 97 ? -12.219 12.672 4.418 1 98.25 97 SER A N 1
ATOM 739 C CA . SER A 1 97 ? -11.898 12.969 3.025 1 98.25 97 SER A CA 1
ATOM 740 C C . SER A 1 97 ? -11.922 11.703 2.17 1 98.25 97 SER A C 1
ATOM 742 O O . SER A 1 97 ? -11.586 10.617 2.648 1 98.25 97 SER A O 1
ATOM 744 N N . ARG A 1 98 ? -12.289 11.883 0.91 1 98.69 98 ARG A N 1
ATOM 745 C CA . ARG A 1 98 ? -12.023 10.836 -0.077 1 98.69 98 ARG A CA 1
ATOM 746 C C . ARG A 1 98 ? -10.531 10.727 -0.365 1 98.69 98 ARG A C 1
ATOM 748 O O . ARG A 1 98 ? -9.828 11.734 -0.43 1 98.69 98 ARG A O 1
ATOM 755 N N . ARG A 1 99 ? -10.078 9.461 -0.516 1 98.81 99 ARG A N 1
ATOM 756 C CA . ARG A 1 99 ? -8.648 9.266 -0.729 1 98.81 99 ARG A CA 1
ATOM 757 C C . ARG A 1 99 ? -8.391 8.086 -1.66 1 98.81 99 ARG A C 1
ATOM 759 O O . ARG A 1 99 ? -8.461 6.93 -1.24 1 98.81 99 ARG A O 1
ATOM 766 N N . SER A 1 100 ? -8.062 8.344 -2.883 1 98.81 100 SER A N 1
ATOM 767 C CA . SER A 1 100 ? -7.512 7.32 -3.764 1 98.81 100 SER A CA 1
ATOM 768 C C . SER A 1 100 ? -5.988 7.395 -3.811 1 98.81 100 SER A C 1
ATOM 770 O O . SER A 1 100 ? -5.414 8.484 -3.713 1 98.81 100 SER A O 1
ATOM 772 N N . GLY A 1 101 ? -5.355 6.172 -4.043 1 98.69 101 GLY A N 1
ATOM 773 C CA . GLY A 1 101 ? -3.902 6.184 -3.957 1 98.69 101 GLY A CA 1
ATOM 774 C C . GLY A 1 101 ? -3.387 6.508 -2.568 1 98.69 101 GLY A C 1
ATOM 775 O O . GLY A 1 101 ? -2.428 7.266 -2.418 1 98.69 101 GLY A O 1
ATOM 776 N N . VAL A 1 102 ? -4.109 6.016 -1.559 1 98.88 102 VAL A N 1
ATOM 777 C CA . VAL A 1 102 ? -3.855 6.32 -0.155 1 98.88 102 VAL A CA 1
ATOM 778 C C . VAL A 1 102 ? -2.953 5.25 0.453 1 98.88 102 VAL A C 1
ATOM 780 O O . VAL A 1 102 ? -3.047 4.074 0.094 1 98.88 102 VAL A O 1
ATOM 783 N N . GLY A 1 103 ? -2.064 5.684 1.339 1 98.81 103 GLY A N 1
ATOM 784 C CA . GLY A 1 103 ? -1.345 4.746 2.188 1 98.81 103 GLY A CA 1
ATOM 785 C C . GLY A 1 103 ? -1.998 4.547 3.543 1 98.81 103 GLY A C 1
ATOM 786 O O . GLY A 1 103 ? -2.523 5.496 4.129 1 98.81 103 GLY A O 1
ATOM 787 N N . LEU A 1 104 ? -1.942 3.369 4.059 1 98.88 104 LEU A N 1
ATOM 788 C CA . LEU A 1 104 ? -2.463 3.061 5.387 1 98.88 104 LEU A CA 1
ATOM 789 C C . LEU A 1 104 ? -1.424 2.318 6.219 1 98.88 104 LEU A C 1
ATOM 791 O O . LEU A 1 104 ? -0.792 1.377 5.738 1 98.88 104 LEU A O 1
ATOM 795 N N . ALA A 1 105 ? -1.274 2.754 7.449 1 98.5 105 ALA A N 1
ATOM 796 C CA . ALA A 1 105 ? -0.278 2.137 8.32 1 98.5 105 ALA A CA 1
ATOM 797 C C . ALA A 1 105 ? -0.661 2.295 9.789 1 98.5 105 ALA A C 1
ATOM 799 O O . ALA A 1 105 ? -1.521 3.111 10.125 1 98.5 105 ALA A O 1
ATOM 800 N N . VAL A 1 106 ? -0.084 1.476 10.609 1 97.75 106 VAL A N 1
ATOM 801 C CA . VAL A 1 106 ? -0.267 1.562 12.055 1 97.75 106 VAL A CA 1
ATOM 802 C C . VAL A 1 106 ? 1.045 1.972 12.719 1 97.75 106 VAL A C 1
ATOM 804 O O . VAL A 1 106 ? 2.045 1.255 12.633 1 97.75 106 VAL A O 1
ATOM 807 N N . VAL A 1 107 ? 1.009 3.084 13.375 1 95.38 107 VAL A N 1
ATOM 808 C CA . VAL A 1 107 ? 2.18 3.57 14.094 1 95.38 107 VAL A CA 1
ATOM 809 C C . VAL A 1 107 ? 1.816 3.84 15.555 1 95.38 107 VAL A C 1
ATOM 811 O O . VAL A 1 107 ? 0.896 4.609 15.836 1 95.38 107 VAL A O 1
ATOM 814 N N . ASN A 1 108 ? 2.555 3.213 16.484 1 92.69 108 ASN A N 1
ATOM 815 C CA . ASN A 1 108 ? 2.318 3.357 17.922 1 92.69 108 ASN A CA 1
ATOM 816 C C . ASN A 1 108 ? 0.853 3.117 18.281 1 92.69 108 ASN A C 1
ATOM 818 O O . ASN A 1 108 ? 0.246 3.91 19 1 92.69 108 ASN A O 1
ATOM 822 N N . GLY A 1 109 ? 0.284 2.154 17.594 1 93.94 109 GLY A N 1
ATOM 823 C CA . GLY A 1 109 ? -1.062 1.713 17.922 1 93.94 109 GLY A CA 1
ATOM 824 C C . GLY A 1 109 ? -2.143 2.541 17.25 1 93.94 109 GLY A C 1
ATOM 825 O O . GLY A 1 109 ? -3.332 2.334 17.5 1 93.94 109 GLY A O 1
ATOM 826 N N . GLN A 1 110 ? -1.722 3.438 16.406 1 95.75 110 GLN A N 1
ATOM 827 C CA . GLN A 1 110 ? -2.705 4.273 15.734 1 95.75 110 GLN A CA 1
ATOM 828 C C . GLN A 1 110 ? -2.77 3.949 14.242 1 95.75 110 GLN A C 1
ATOM 830 O O . GLN A 1 110 ? -1.735 3.84 13.586 1 95.75 110 GLN A O 1
ATOM 835 N N . LEU A 1 111 ? -3.977 3.801 13.75 1 98.06 111 LEU A N 1
ATOM 836 C CA . LEU A 1 111 ? -4.211 3.586 12.328 1 98.06 111 LEU A CA 1
ATOM 837 C C . LEU A 1 111 ? -4.266 4.914 11.578 1 98.06 111 LEU A C 1
ATOM 839 O O . LEU A 1 111 ? -5.094 5.773 11.891 1 98.06 111 LEU A O 1
ATOM 843 N N . MET A 1 112 ? -3.393 5.086 10.547 1 98.31 112 MET A N 1
ATOM 844 C CA . MET A 1 112 ? -3.246 6.371 9.867 1 98.31 112 MET A CA 1
ATOM 845 C C . MET A 1 112 ? -3.406 6.215 8.359 1 98.31 112 MET A C 1
ATOM 847 O O . MET A 1 112 ? -2.766 5.355 7.75 1 98.31 112 MET A O 1
ATOM 851 N N . ALA A 1 113 ? -4.258 6.988 7.762 1 98.75 113 ALA A N 1
ATOM 852 C CA . ALA A 1 113 ? -4.391 7.117 6.312 1 98.75 113 ALA A CA 1
ATOM 853 C C . ALA A 1 113 ? -3.586 8.305 5.793 1 98.75 113 ALA A C 1
ATOM 855 O O . ALA A 1 113 ? -3.768 9.438 6.254 1 98.75 113 ALA A O 1
ATOM 856 N N . VAL A 1 114 ? -2.742 8.023 4.836 1 98.75 114 VAL A N 1
ATOM 857 C CA . VAL A 1 114 ? -1.717 8.992 4.457 1 98.75 114 VAL A CA 1
ATOM 858 C C . VAL A 1 114 ? -1.889 9.383 2.992 1 98.75 114 VAL A C 1
ATOM 860 O O . VAL A 1 114 ? -1.799 8.531 2.102 1 98.75 114 VAL A O 1
ATOM 863 N N . GLY A 1 115 ? -2.107 10.688 2.732 1 98.81 115 GLY A N 1
ATOM 864 C CA . GLY A 1 115 ? -2.141 11.234 1.384 1 98.81 115 GLY A CA 1
ATOM 865 C C . GLY A 1 115 ? -3.359 10.797 0.594 1 98.81 115 GLY A C 1
ATOM 866 O O . GLY A 1 115 ? -4.449 10.664 1.152 1 98.81 115 GLY A O 1
ATOM 867 N N . GLY A 1 116 ? -3.154 10.75 -0.706 1 98.75 116 GLY A N 1
ATOM 868 C CA . GLY A 1 116 ? -4.227 10.352 -1.605 1 98.75 116 GLY A CA 1
ATOM 869 C C . GLY A 1 116 ? -4.777 11.508 -2.418 1 98.75 116 GLY A C 1
ATOM 870 O O . GLY A 1 116 ? -4.219 12.609 -2.404 1 98.75 116 GLY A O 1
ATOM 871 N N . PHE A 1 117 ? -5.719 11.164 -3.166 1 98.75 117 PHE A N 1
ATOM 872 C CA . PHE A 1 117 ? -6.438 12.078 -4.047 1 98.75 117 PHE A CA 1
ATOM 873 C C . PHE A 1 117 ? -7.93 12.078 -3.729 1 98.75 117 PHE A C 1
ATOM 875 O O . PHE A 1 117 ? -8.555 11.016 -3.66 1 98.75 117 PHE A O 1
ATOM 882 N N . ASP A 1 118 ? -8.508 13.281 -3.617 1 98.38 118 ASP A N 1
ATOM 883 C CA . ASP A 1 118 ? -9.891 13.32 -3.16 1 98.38 118 ASP A CA 1
ATOM 884 C C . ASP A 1 118 ? -10.852 13.562 -4.328 1 98.38 118 ASP A C 1
ATOM 886 O O . ASP A 1 118 ? -12.039 13.805 -4.121 1 98.38 118 ASP A O 1
ATOM 890 N N . GLY A 1 119 ? -10.352 13.523 -5.512 1 97.06 119 GLY A N 1
ATOM 891 C CA . GLY A 1 119 ? -11.148 13.805 -6.688 1 97.06 119 GLY A CA 1
ATOM 892 C C . GLY A 1 119 ? -10.93 15.203 -7.242 1 97.06 119 GLY A C 1
ATOM 893 O O . GLY A 1 119 ? -11.242 15.469 -8.406 1 97.06 119 GLY A O 1
ATOM 894 N N . THR A 1 120 ? -10.398 16.047 -6.43 1 96.75 120 THR A N 1
ATOM 895 C CA . THR A 1 120 ? -10.156 17.422 -6.844 1 96.75 120 THR A CA 1
ATOM 896 C C . THR A 1 120 ? -8.711 17.828 -6.586 1 96.75 120 THR A C 1
ATOM 898 O O . THR A 1 120 ? -8.078 18.469 -7.422 1 96.75 120 THR A O 1
ATOM 901 N N . THR A 1 121 ? -8.211 17.406 -5.426 1 96.25 121 THR A N 1
ATOM 902 C CA . THR A 1 121 ? -6.855 17.797 -5.055 1 96.25 121 THR A CA 1
ATOM 903 C C . THR A 1 121 ? -6.066 16.609 -4.512 1 96.25 121 THR A C 1
ATOM 905 O O . THR A 1 121 ? -6.645 15.688 -3.949 1 96.25 121 THR A O 1
ATOM 908 N N . TYR A 1 122 ? -4.762 16.688 -4.738 1 97.69 122 TYR A N 1
ATOM 909 C CA . TYR A 1 122 ? -3.85 15.773 -4.062 1 97.69 122 TYR A CA 1
ATOM 910 C C . TYR A 1 122 ? -3.65 16.172 -2.607 1 97.69 122 TYR A C 1
ATOM 912 O O . TYR A 1 122 ? -3.545 17.359 -2.293 1 97.69 122 TYR A O 1
ATOM 920 N N . LEU A 1 123 ? -3.52 15.227 -1.763 1 98.38 123 LEU A N 1
ATOM 921 C CA . LEU A 1 123 ? -3.596 15.547 -0.341 1 98.38 123 LEU A CA 1
ATOM 922 C C . LEU A 1 123 ? -2.236 15.375 0.327 1 98.38 123 LEU A C 1
ATOM 924 O O . LEU A 1 123 ? -1.514 14.414 0.04 1 98.38 123 LEU A O 1
ATOM 928 N N . LYS A 1 124 ? -1.922 16.266 1.224 1 97.75 124 LYS A N 1
ATOM 929 C CA . LYS A 1 124 ? -0.755 16.125 2.092 1 97.75 124 LYS A CA 1
ATOM 930 C C . LYS A 1 124 ? -1.17 15.781 3.52 1 97.75 124 LYS A C 1
ATOM 932 O O . LYS A 1 124 ? -0.318 15.586 4.387 1 97.75 124 LYS A O 1
ATOM 937 N N . THR A 1 125 ? -2.426 15.719 3.746 1 97.12 125 THR A N 1
ATOM 938 C CA . THR A 1 125 ? -2.951 15.5 5.09 1 97.12 125 THR A CA 1
ATOM 939 C C . THR A 1 125 ? -2.9 14.023 5.461 1 97.12 125 THR A C 1
ATOM 941 O O . THR A 1 125 ? -2.791 13.164 4.586 1 97.12 125 THR A O 1
ATOM 944 N N . ILE A 1 126 ? -3.006 13.781 6.781 1 97.31 126 ILE A N 1
ATOM 945 C CA . ILE A 1 126 ? -3.15 12.461 7.383 1 97.31 126 ILE A CA 1
ATOM 946 C C . ILE A 1 126 ? -4.406 12.422 8.25 1 97.31 126 ILE A C 1
ATOM 948 O O . ILE A 1 126 ? -4.723 13.391 8.938 1 97.31 126 ILE A O 1
ATOM 952 N N . 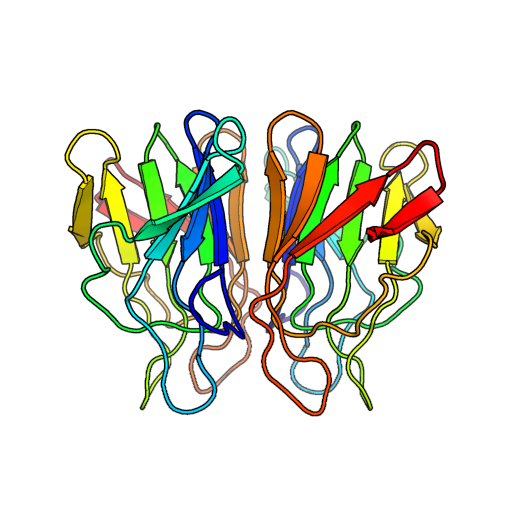GLU A 1 127 ? -5.09 11.32 8.18 1 97.75 127 GLU A N 1
ATOM 953 C CA . GLU A 1 127 ? -6.184 11.078 9.117 1 97.75 127 GLU A CA 1
ATOM 954 C C . GLU A 1 127 ? -5.871 9.898 10.031 1 97.75 127 GLU A C 1
ATOM 956 O O . GLU A 1 127 ? -5.312 8.891 9.594 1 97.75 127 GLU A O 1
ATOM 961 N N . VAL A 1 128 ? -6.215 10.102 11.227 1 97.56 128 VAL A N 1
ATOM 962 C CA . VAL A 1 128 ? -6 9.078 12.234 1 97.56 128 VAL A CA 1
ATOM 963 C C . VAL A 1 128 ? -7.344 8.539 12.727 1 97.56 128 VAL A C 1
ATOM 965 O O . VAL A 1 128 ? -8.25 9.312 13.055 1 97.56 128 VAL A O 1
ATOM 968 N N . PHE A 1 129 ? -7.461 7.211 12.844 1 98.19 129 PHE A N 1
ATOM 969 C CA . PHE A 1 129 ? -8.688 6.574 13.297 1 98.19 129 PHE A CA 1
ATOM 970 C C . PHE A 1 129 ? -8.734 6.508 14.82 1 98.19 129 PHE A C 1
ATOM 972 O O . PHE A 1 129 ? -7.781 6.055 15.453 1 98.19 129 PHE A O 1
ATOM 979 N N . ASP A 1 130 ? -9.789 6.996 15.375 1 96.38 130 ASP A N 1
ATOM 980 C CA . ASP A 1 130 ? -10.086 6.895 16.797 1 96.38 130 ASP A CA 1
ATOM 981 C C . ASP A 1 130 ? -11.195 5.879 17.062 1 96.38 130 ASP A C 1
ATOM 983 O O . ASP A 1 130 ? -12.383 6.207 16.953 1 96.38 130 ASP A O 1
ATOM 987 N N . PRO A 1 131 ? -10.805 4.707 17.422 1 93.12 131 PRO A N 1
ATOM 988 C CA . PRO A 1 131 ? -11.82 3.662 17.562 1 93.12 131 PRO A CA 1
ATOM 989 C C . PRO A 1 131 ? -12.789 3.936 18.719 1 93.12 131 PRO A C 1
ATOM 991 O O . PRO A 1 131 ? -13.938 3.49 18.688 1 93.12 131 PRO A O 1
ATOM 994 N N . ASP A 1 132 ? -12.352 4.621 19.734 1 94.69 132 ASP A N 1
ATOM 995 C CA . ASP A 1 132 ? -13.219 4.934 20.859 1 94.69 132 ASP A CA 1
ATOM 996 C C . ASP A 1 132 ? -14.305 5.926 20.453 1 94.69 132 ASP A C 1
ATOM 998 O O . ASP A 1 132 ? -15.477 5.758 20.828 1 94.69 132 ASP A O 1
ATOM 1002 N N . ALA A 1 133 ? -13.945 6.914 19.719 1 95.94 133 ALA A N 1
ATOM 1003 C CA . ALA A 1 133 ? -14.891 7.926 19.25 1 95.94 133 ALA A CA 1
ATOM 1004 C C . ALA A 1 133 ? -15.555 7.492 17.938 1 95.94 133 ALA A C 1
ATOM 1006 O O . ALA A 1 133 ? -16.516 8.117 17.484 1 95.94 133 ALA A O 1
ATOM 1007 N N . ASN A 1 134 ? -15.102 6.461 17.344 1 95.06 134 ASN A N 1
ATOM 1008 C CA . ASN A 1 134 ? -15.562 5.965 16.047 1 95.06 134 ASN A CA 1
ATOM 1009 C C . ASN A 1 134 ? -15.555 7.062 14.984 1 95.06 134 ASN A C 1
ATOM 1011 O O . ASN A 1 134 ? -16.578 7.32 14.344 1 95.06 134 ASN A O 1
ATOM 1015 N N . THR A 1 135 ? -14.406 7.703 14.852 1 97.5 135 THR A N 1
ATOM 1016 C CA . THR A 1 135 ? -14.219 8.773 13.883 1 97.5 135 THR A CA 1
ATOM 1017 C C . THR A 1 135 ? -12.789 8.773 13.344 1 97.5 135 THR A C 1
ATOM 1019 O O . THR A 1 135 ? -11.914 8.109 13.898 1 97.5 135 THR A O 1
ATOM 1022 N N . TRP A 1 136 ? -12.719 9.43 12.234 1 97.75 136 TRP A N 1
ATOM 1023 C CA . TRP A 1 136 ? -11.398 9.812 11.734 1 97.75 136 TRP A CA 1
ATOM 1024 C C . TRP A 1 136 ? -11.109 11.281 12.023 1 97.75 136 TRP A C 1
ATOM 1026 O O . TRP A 1 136 ? -11.992 12.133 11.891 1 97.75 136 TRP A O 1
ATOM 1036 N N . ARG A 1 137 ? -9.812 11.469 12.391 1 94.81 137 ARG A N 1
ATOM 1037 C CA . ARG A 1 137 ? -9.453 12.844 12.734 1 94.81 137 ARG A CA 1
ATOM 1038 C C . ARG A 1 137 ? -8.25 13.305 11.922 1 94.81 137 ARG A C 1
ATOM 1040 O O . ARG A 1 137 ? -7.363 12.516 11.594 1 94.81 137 ARG A O 1
ATOM 1047 N N . MET B 1 1 ? 2.064 16.016 5.957 1 96.06 1 MET B N 1
ATOM 1048 C CA . MET B 1 1 ? 3.303 15.977 5.18 1 96.06 1 MET B CA 1
ATOM 1049 C C . MET B 1 1 ? 3.594 17.344 4.562 1 96.06 1 MET B C 1
ATOM 1051 O O . MET B 1 1 ? 2.697 18.172 4.445 1 96.06 1 MET B O 1
ATOM 1055 N N . SER B 1 2 ? 4.789 17.5 4.172 1 96.06 2 SER B N 1
ATOM 1056 C CA . SER B 1 2 ? 5.164 18.734 3.504 1 96.06 2 SER B CA 1
ATOM 1057 C C . SER B 1 2 ? 4.719 18.734 2.045 1 96.06 2 SER B C 1
ATOM 1059 O O . SER B 1 2 ? 4.508 19.797 1.455 1 96.06 2 SER B O 1
ATOM 1061 N N . THR B 1 3 ? 4.578 17.641 1.457 1 97.25 3 THR B N 1
ATOM 1062 C CA . THR B 1 3 ? 4.262 17.516 0.04 1 97.25 3 THR B CA 1
ATOM 1063 C C . THR B 1 3 ? 3.004 16.672 -0.154 1 97.25 3 THR B C 1
ATOM 1065 O O . THR B 1 3 ? 2.814 15.664 0.532 1 97.25 3 THR B O 1
ATOM 1068 N N . ARG B 1 4 ? 2.203 17.062 -1.115 1 98.25 4 ARG B N 1
ATOM 1069 C CA . ARG B 1 4 ? 1.06 16.234 -1.517 1 98.25 4 ARG B CA 1
ATOM 1070 C C . ARG B 1 4 ? 1.517 14.953 -2.189 1 98.25 4 ARG B C 1
ATOM 1072 O O . ARG B 1 4 ? 2.479 14.953 -2.961 1 98.25 4 ARG B O 1
ATOM 1079 N N . ARG B 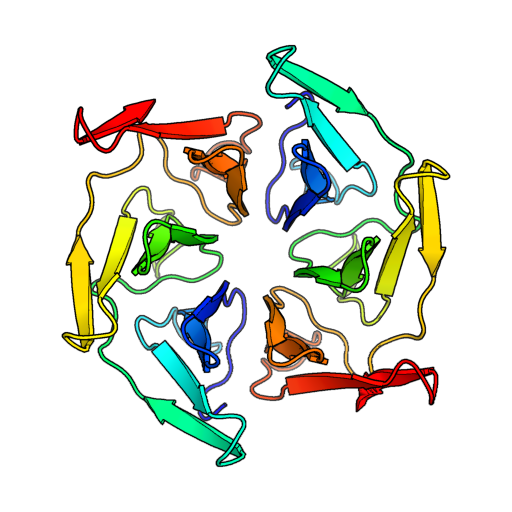1 5 ? 0.779 13.844 -1.861 1 98.75 5 ARG B N 1
ATOM 1080 C CA . ARG B 1 5 ? 1.236 12.57 -2.416 1 98.75 5 ARG B CA 1
ATOM 1081 C C . ARG B 1 5 ? 0.057 11.695 -2.811 1 98.75 5 ARG B C 1
ATOM 1083 O O . ARG B 1 5 ? -0.658 11.18 -1.946 1 98.75 5 ARG B O 1
ATOM 1090 N N . LEU B 1 6 ? -0.125 11.461 -4.074 1 98.62 6 LEU B N 1
ATOM 1091 C CA . LEU B 1 6 ? -0.983 10.406 -4.602 1 98.62 6 LEU B CA 1
ATOM 1092 C C . LEU B 1 6 ? -0.156 9.195 -5.035 1 98.62 6 LEU B C 1
ATOM 1094 O O . LEU B 1 6 ? 0.871 9.352 -5.703 1 98.62 6 LEU B O 1
ATOM 1098 N N . GLY B 1 7 ? -0.679 7.98 -4.746 1 98.75 7 GLY B N 1
ATOM 1099 C CA . GLY B 1 7 ? 0.097 6.797 -5.074 1 98.75 7 GLY B CA 1
ATOM 1100 C C . GLY B 1 7 ? 1.314 6.617 -4.188 1 98.75 7 GLY B C 1
ATOM 1101 O O . GLY B 1 7 ? 2.371 6.184 -4.652 1 98.75 7 GLY B O 1
ATOM 1102 N N . VAL B 1 8 ? 1.176 7.082 -2.926 1 98.88 8 VAL B N 1
ATOM 1103 C CA . VAL B 1 8 ? 2.242 7.012 -1.933 1 98.88 8 VAL B CA 1
ATOM 1104 C C . VAL B 1 8 ? 2.297 5.609 -1.329 1 98.88 8 VAL B C 1
ATOM 1106 O O . VAL B 1 8 ? 1.262 4.961 -1.162 1 98.88 8 VAL B O 1
ATOM 1109 N N . ALA B 1 9 ? 3.436 5.145 -1.044 1 98.88 9 ALA B N 1
ATOM 1110 C CA . ALA B 1 9 ? 3.6 3.969 -0.196 1 98.88 9 ALA B CA 1
ATOM 1111 C C . ALA B 1 9 ? 4.016 4.363 1.218 1 98.88 9 ALA B C 1
ATOM 1113 O O . ALA B 1 9 ? 4.676 5.387 1.413 1 98.88 9 ALA B O 1
ATOM 1114 N N . VAL B 1 10 ? 3.635 3.545 2.195 1 98.88 10 VAL B N 1
ATOM 1115 C CA . VAL B 1 10 ? 3.971 3.873 3.576 1 98.88 10 VAL B CA 1
ATOM 1116 C C . VAL B 1 10 ? 4.531 2.639 4.277 1 98.88 10 VAL B C 1
ATOM 1118 O O . VAL B 1 10 ? 4.188 1.508 3.93 1 98.88 10 VAL B O 1
ATOM 1121 N N . ALA B 1 11 ? 5.355 2.85 5.211 1 98.56 11 ALA B N 1
ATOM 1122 C CA . ALA B 1 11 ? 5.973 1.806 6.027 1 98.56 11 ALA B CA 1
ATOM 1123 C C . ALA B 1 11 ? 6.301 2.322 7.426 1 98.56 11 ALA B C 1
ATOM 1125 O O . ALA B 1 11 ? 6.59 3.508 7.602 1 98.56 11 ALA B O 1
ATOM 1126 N N . VAL B 1 12 ? 6.211 1.479 8.375 1 98.38 12 VAL B N 1
ATOM 1127 C CA . VAL B 1 12 ? 6.57 1.823 9.742 1 98.38 12 VAL B CA 1
ATOM 1128 C C . VAL B 1 12 ? 7.84 1.082 10.148 1 98.38 12 VAL B C 1
ATOM 1130 O O . VAL B 1 12 ? 7.883 -0.15 10.117 1 98.38 12 VAL B O 1
ATOM 1133 N N . LEU B 1 13 ? 8.82 1.826 10.492 1 98.06 13 LEU B N 1
ATOM 1134 C CA . LEU B 1 13 ? 10.109 1.262 10.898 1 98.06 13 LEU B CA 1
ATOM 1135 C C . LEU B 1 13 ? 10.695 2.041 12.07 1 98.06 13 LEU B C 1
ATOM 1137 O O . LEU B 1 13 ? 10.805 3.27 12.016 1 98.06 13 LEU B O 1
ATOM 1141 N N . GLY B 1 14 ? 11.016 1.336 13.148 1 95.56 14 GLY B N 1
ATOM 1142 C CA . GLY B 1 14 ? 11.625 1.963 14.312 1 95.56 14 GLY B CA 1
ATOM 1143 C C . GLY B 1 14 ? 10.711 2.955 15 1 95.56 14 GLY B C 1
ATOM 1144 O O . GLY B 1 14 ? 11.172 3.982 15.508 1 95.56 14 GLY B O 1
ATOM 1145 N N . GLY B 1 15 ? 9.477 2.787 14.859 1 96 15 GLY B N 1
ATOM 1146 C CA . GLY B 1 15 ? 8.516 3.664 15.508 1 96 15 GLY B CA 1
ATOM 1147 C C . GLY B 1 15 ? 8.188 4.902 14.695 1 96 15 GLY B C 1
ATOM 1148 O O . GLY B 1 15 ? 7.438 5.77 15.148 1 96 15 GLY B O 1
ATOM 1149 N N . PHE B 1 16 ? 8.734 4.902 13.484 1 97.81 16 PHE B N 1
ATOM 1150 C CA . PHE B 1 16 ? 8.484 6.035 12.602 1 97.81 16 PHE B CA 1
ATOM 1151 C C . PHE B 1 16 ? 7.66 5.605 11.398 1 97.81 16 PHE B C 1
ATOM 1153 O O . PHE B 1 16 ? 7.715 4.449 10.977 1 97.81 16 PHE B O 1
ATOM 1160 N N . LEU B 1 17 ? 6.887 6.582 10.93 1 98.44 17 LEU B N 1
ATOM 1161 C CA . LEU B 1 17 ? 6.129 6.391 9.695 1 98.44 17 LEU B CA 1
ATOM 1162 C C . LEU B 1 17 ? 6.84 7.035 8.516 1 98.44 17 LEU B C 1
ATOM 1164 O O . LEU B 1 17 ? 7.215 8.211 8.57 1 98.44 17 LEU B O 1
ATOM 1168 N N . TYR B 1 18 ? 7.051 6.262 7.484 1 98.81 18 TYR B N 1
ATOM 1169 C CA . TYR B 1 18 ? 7.68 6.766 6.27 1 98.81 18 TYR B CA 1
ATOM 1170 C C . TYR B 1 18 ? 6.668 6.863 5.133 1 98.81 18 TYR B C 1
ATOM 1172 O O . TYR B 1 18 ? 5.953 5.898 4.848 1 98.81 18 TYR B O 1
ATOM 1180 N N . ALA B 1 19 ? 6.516 8 4.539 1 98.88 19 ALA B N 1
ATOM 1181 C CA . ALA B 1 19 ? 5.812 8.203 3.275 1 98.88 19 ALA B CA 1
ATOM 1182 C C . ALA B 1 19 ? 6.785 8.211 2.102 1 98.88 19 ALA B C 1
ATOM 1184 O O . ALA B 1 19 ? 7.652 9.086 2.012 1 98.88 19 ALA B O 1
ATOM 1185 N N . VAL B 1 20 ? 6.621 7.285 1.231 1 98.88 20 VAL B N 1
ATOM 1186 C CA . VAL B 1 20 ? 7.629 7.008 0.214 1 98.88 20 VAL B CA 1
ATOM 1187 C C . VAL B 1 20 ? 7.051 7.27 -1.174 1 98.88 20 VAL B C 1
ATOM 1189 O O . VAL B 1 20 ? 6.105 6.598 -1.595 1 98.88 20 VAL B O 1
ATOM 1192 N N . GLY B 1 21 ? 7.641 8.25 -1.852 1 98.88 21 GLY B N 1
ATOM 1193 C CA . GLY B 1 21 ? 7.27 8.516 -3.232 1 98.88 21 GLY B CA 1
ATOM 1194 C C . GLY B 1 21 ? 5.883 9.117 -3.367 1 98.88 21 GLY B C 1
ATOM 1195 O O . GLY B 1 21 ? 5.523 10.039 -2.627 1 98.88 21 GLY B O 1
ATOM 1196 N N . GLY B 1 22 ? 5.164 8.656 -4.359 1 98.81 22 GLY B N 1
ATOM 1197 C CA . GLY B 1 22 ? 3.904 9.273 -4.75 1 98.81 22 GLY B CA 1
ATOM 1198 C C . GLY B 1 22 ? 4.07 10.359 -5.801 1 98.81 22 GLY B C 1
ATOM 1199 O O . GLY B 1 22 ? 5.082 10.398 -6.504 1 98.81 22 GLY B O 1
ATOM 1200 N N . SER B 1 23 ? 3.01 11.062 -6.004 1 98.69 23 SER B N 1
ATOM 1201 C CA . SER B 1 23 ? 3.01 12.18 -6.945 1 98.69 23 SER B CA 1
ATOM 1202 C C . SER B 1 23 ? 2.449 13.445 -6.301 1 98.69 23 SER B C 1
ATOM 1204 O O . SER B 1 23 ? 1.482 13.383 -5.539 1 98.69 23 SER B O 1
ATOM 1206 N N . ASP B 1 24 ? 3.014 14.523 -6.68 1 97.75 24 ASP B N 1
ATOM 1207 C CA . ASP B 1 24 ? 2.521 15.789 -6.145 1 97.75 24 ASP B CA 1
ATOM 1208 C C . ASP B 1 24 ? 1.503 16.422 -7.09 1 97.75 24 ASP B C 1
ATOM 1210 O O . ASP B 1 24 ? 1.126 17.578 -6.918 1 97.75 24 ASP B O 1
ATOM 1214 N N . GLY B 1 25 ? 1.075 15.734 -8.078 1 94.56 25 GLY B N 1
ATOM 1215 C CA . GLY B 1 25 ? 0.157 16.234 -9.086 1 94.56 25 GLY B CA 1
ATOM 1216 C C . GLY B 1 25 ? 0.85 16.656 -10.367 1 94.56 25 GLY B C 1
ATOM 1217 O O . GLY B 1 25 ? 0.263 16.562 -11.453 1 94.56 25 GLY B O 1
ATOM 1218 N N . THR B 1 26 ? 2.051 17 -10.273 1 94.81 26 THR B N 1
ATOM 1219 C CA . THR B 1 26 ? 2.824 17.422 -11.438 1 94.81 26 THR B CA 1
ATOM 1220 C C . THR B 1 26 ? 3.807 16.344 -11.859 1 94.81 26 THR B C 1
ATOM 1222 O O . THR B 1 26 ? 3.992 16.094 -13.055 1 94.81 26 THR B O 1
ATOM 1225 N N . SER B 1 27 ? 4.379 15.703 -10.914 1 96.81 27 SER B N 1
ATOM 1226 C CA . SER B 1 27 ? 5.363 14.672 -11.211 1 96.81 27 SER B CA 1
ATOM 1227 C C . SER B 1 27 ? 5.426 13.625 -10.102 1 96.81 27 SER B C 1
ATOM 1229 O O . SER B 1 27 ? 5.125 13.93 -8.945 1 96.81 27 SER B O 1
ATOM 1231 N N . PRO B 1 28 ? 5.848 12.367 -10.508 1 98.31 28 PRO B N 1
ATOM 1232 C CA . PRO B 1 28 ? 6.219 11.43 -9.445 1 98.31 28 PRO B CA 1
ATOM 1233 C C . PRO B 1 28 ? 7.387 11.938 -8.602 1 98.31 28 PRO B C 1
ATOM 1235 O O . PRO B 1 28 ? 8.18 12.758 -9.062 1 98.31 28 PRO B O 1
ATOM 1238 N N . LEU B 1 29 ? 7.453 11.438 -7.418 1 98.62 29 LEU B N 1
ATOM 1239 C CA . LEU B 1 29 ? 8.438 11.93 -6.465 1 98.62 29 LEU B CA 1
ATOM 1240 C C . LEU B 1 29 ? 9.461 10.844 -6.133 1 98.62 29 LEU B C 1
ATOM 1242 O O . LEU B 1 29 ? 9.133 9.656 -6.129 1 98.62 29 LEU B O 1
ATOM 1246 N N . ASN B 1 30 ? 10.68 11.234 -5.883 1 98.69 30 ASN B N 1
ATOM 1247 C CA . ASN B 1 30 ? 11.641 10.336 -5.258 1 98.69 30 ASN B CA 1
ATOM 1248 C C . ASN B 1 30 ? 11.867 10.688 -3.789 1 98.69 30 ASN B C 1
ATOM 1250 O O . ASN B 1 30 ? 12.625 10.008 -3.094 1 98.69 30 ASN B O 1
ATOM 1254 N N . THR B 1 31 ? 11.148 11.719 -3.338 1 98.69 31 THR B N 1
ATOM 1255 C CA . THR B 1 31 ? 11.336 12.164 -1.963 1 98.69 31 THR B CA 1
ATOM 1256 C C . THR B 1 31 ? 10.641 11.219 -0.986 1 98.69 31 THR B C 1
ATOM 1258 O O . THR B 1 31 ? 9.695 10.516 -1.357 1 98.69 31 THR B O 1
ATOM 1261 N N . VAL B 1 32 ? 11.172 11.203 0.209 1 98.81 32 VAL B N 1
ATOM 1262 C CA . VAL B 1 32 ? 10.656 10.422 1.326 1 98.81 32 VAL B CA 1
ATOM 1263 C C . VAL B 1 32 ? 10.57 11.297 2.574 1 98.81 32 VAL B C 1
ATOM 1265 O O . VAL B 1 32 ? 11.484 12.07 2.859 1 98.81 32 VAL B O 1
ATOM 1268 N N . GLU B 1 33 ? 9.469 11.188 3.227 1 98.62 33 GLU B N 1
ATOM 1269 C CA . GLU B 1 33 ? 9.305 11.898 4.492 1 98.62 33 GLU B CA 1
ATOM 1270 C C . GLU B 1 33 ? 9.062 10.922 5.641 1 98.62 33 GLU B C 1
ATOM 1272 O O . GLU B 1 33 ? 8.375 9.906 5.465 1 98.62 33 GLU B O 1
ATOM 1277 N N . ARG B 1 34 ? 9.602 11.25 6.742 1 98.25 34 ARG B N 1
ATOM 1278 C CA . ARG B 1 34 ? 9.469 10.445 7.953 1 98.25 34 ARG B CA 1
ATOM 1279 C C . ARG B 1 34 ? 8.727 11.219 9.047 1 98.25 34 ARG B C 1
ATOM 1281 O O . ARG B 1 34 ? 9.062 12.367 9.336 1 98.25 34 ARG B O 1
ATOM 1288 N N . TYR B 1 35 ? 7.73 10.609 9.586 1 97.88 35 TYR B N 1
ATOM 1289 C CA . TYR B 1 35 ? 6.945 11.188 10.672 1 97.88 35 TYR B CA 1
ATOM 1290 C C . TYR B 1 35 ? 7.41 10.656 12.023 1 97.88 35 TYR B C 1
ATOM 1292 O O . TYR B 1 35 ? 7.496 9.445 12.227 1 97.88 35 TYR B O 1
ATOM 1300 N N . ASN B 1 36 ? 7.715 11.578 12.859 1 95.31 36 ASN B N 1
ATOM 1301 C CA . ASN B 1 36 ? 8.031 11.273 14.25 1 95.31 36 ASN B CA 1
ATOM 1302 C C . ASN B 1 36 ? 6.844 11.539 15.172 1 95.31 36 ASN B C 1
ATOM 1304 O O . ASN B 1 36 ? 6.551 12.695 15.492 1 95.31 36 ASN B O 1
ATOM 1308 N N . PRO B 1 37 ? 6.285 10.492 15.633 1 92.19 37 PRO B N 1
ATOM 1309 C CA . PRO B 1 37 ? 5.082 10.688 16.438 1 92.19 37 PRO B CA 1
ATOM 1310 C C . PRO B 1 37 ? 5.363 11.445 17.734 1 92.19 37 PRO B C 1
ATOM 1312 O O . PRO B 1 37 ? 4.492 12.156 18.25 1 92.19 37 PRO B O 1
ATOM 1315 N N . GLN B 1 38 ? 6.512 11.281 18.266 1 92.5 38 GLN B N 1
ATOM 1316 C CA . GLN B 1 38 ? 6.871 11.977 19.5 1 92.5 38 GLN B CA 1
ATOM 1317 C C . GLN B 1 38 ? 6.953 13.484 19.266 1 92.5 38 GLN B C 1
ATOM 1319 O O . GLN B 1 38 ? 6.555 14.273 20.141 1 92.5 38 GLN B O 1
ATOM 1324 N N . GLU B 1 39 ? 7.395 13.891 18.109 1 93.5 39 GLU B N 1
ATOM 1325 C CA . GLU B 1 39 ? 7.543 15.305 17.781 1 93.5 39 GLU B CA 1
ATOM 1326 C C . GLU B 1 39 ? 6.332 15.82 17.016 1 93.5 39 GLU B C 1
ATOM 1328 O O . GLU B 1 39 ? 6.141 17.031 16.891 1 93.5 39 GLU B O 1
ATOM 1333 N N . ASN B 1 40 ? 5.582 14.969 16.547 1 92.25 40 ASN B N 1
ATOM 1334 C CA . ASN B 1 40 ? 4.461 15.305 15.672 1 92.25 40 ASN B CA 1
ATOM 1335 C C . ASN B 1 40 ? 4.914 16.156 14.492 1 92.25 40 ASN B C 1
ATOM 1337 O O . ASN B 1 40 ? 4.348 17.219 14.242 1 92.25 40 ASN B O 1
ATOM 1341 N N . ARG B 1 41 ? 5.938 15.656 13.828 1 95.56 41 ARG B N 1
ATOM 1342 C CA . ARG B 1 41 ? 6.504 16.391 12.703 1 95.56 41 ARG B CA 1
ATOM 1343 C C . ARG B 1 41 ? 7.016 15.453 11.625 1 95.56 41 ARG B C 1
ATOM 1345 O O . ARG B 1 41 ? 7.453 14.336 11.922 1 95.56 41 ARG B O 1
ATOM 1352 N N . TRP B 1 42 ? 6.957 16 10.438 1 97.31 42 TRP B N 1
ATOM 1353 C CA . TRP B 1 42 ? 7.531 15.32 9.281 1 97.31 42 TRP B CA 1
ATOM 1354 C C . TRP B 1 42 ? 8.914 15.875 8.945 1 97.31 42 TRP B C 1
ATOM 1356 O O . TRP B 1 42 ? 9.133 17.078 9.008 1 97.31 42 TRP B O 1
ATOM 1366 N N . HIS B 1 43 ? 9.773 14.906 8.68 1 97.19 43 HIS B N 1
ATOM 1367 C CA . HIS B 1 43 ? 11.117 15.273 8.25 1 97.19 43 HIS B CA 1
ATOM 1368 C C . HIS B 1 43 ? 11.461 14.625 6.914 1 97.19 43 HIS B C 1
ATOM 1370 O O . HIS B 1 43 ? 11.094 13.477 6.66 1 97.19 43 HIS B O 1
ATOM 1376 N N . THR B 1 44 ? 12.258 15.406 6.156 1 96.75 44 THR B N 1
ATOM 1377 C CA . THR B 1 44 ? 12.75 14.82 4.914 1 96.75 44 THR B CA 1
ATOM 1378 C C . THR B 1 44 ? 13.898 13.852 5.195 1 96.75 44 THR B C 1
ATOM 1380 O O . THR B 1 44 ? 14.75 14.117 6.047 1 96.75 44 THR B O 1
ATOM 1383 N N . THR B 1 45 ? 13.906 12.766 4.535 1 97.62 45 THR B N 1
ATOM 1384 C CA . THR B 1 45 ? 15.016 11.82 4.566 1 97.62 45 THR B CA 1
ATOM 1385 C C . THR B 1 45 ? 15.664 11.703 3.191 1 97.62 45 THR B C 1
ATOM 1387 O O . THR B 1 45 ? 15.273 12.398 2.252 1 97.62 45 THR B O 1
ATOM 1390 N N . ALA B 1 46 ? 16.75 10.898 3.09 1 98.69 46 ALA B N 1
ATOM 1391 C CA . ALA B 1 46 ? 17.422 10.68 1.804 1 98.69 46 ALA B CA 1
ATOM 1392 C C . ALA B 1 46 ? 16.406 10.273 0.733 1 98.69 46 ALA B C 1
ATOM 1394 O O . ALA B 1 46 ? 15.508 9.461 0.991 1 98.69 46 ALA B O 1
ATOM 1395 N N . PRO B 1 47 ? 16.531 10.859 -0.397 1 98.75 47 PRO B N 1
ATOM 1396 C CA . PRO B 1 47 ? 15.617 10.508 -1.487 1 98.75 47 PRO B CA 1
ATOM 1397 C C . PRO B 1 47 ? 15.984 9.188 -2.16 1 98.75 47 PRO B C 1
ATOM 1399 O O . PRO B 1 47 ? 17.141 8.773 -2.135 1 98.75 47 PRO B O 1
ATOM 1402 N N . MET B 1 48 ? 14.984 8.531 -2.662 1 98.75 48 MET B N 1
ATOM 1403 C CA . MET B 1 48 ? 15.242 7.387 -3.529 1 98.75 48 MET B CA 1
ATOM 1404 C C . MET B 1 48 ? 16.031 7.809 -4.762 1 98.75 48 MET B C 1
ATOM 1406 O O . MET B 1 48 ? 16.125 9 -5.07 1 98.75 48 MET B O 1
ATOM 1410 N N . GLY B 1 49 ? 16.594 6.793 -5.367 1 98.44 49 GLY B N 1
ATOM 1411 C CA . GLY B 1 49 ? 17.266 7.047 -6.633 1 98.44 49 GLY B CA 1
ATOM 1412 C C . GLY B 1 49 ? 16.297 7.242 -7.793 1 98.44 49 GLY B C 1
ATOM 1413 O O . GLY B 1 49 ? 16.672 7.805 -8.82 1 98.44 49 GLY B O 1
ATOM 1414 N N . THR B 1 50 ? 15.133 6.824 -7.699 1 98.25 50 THR B N 1
ATOM 1415 C CA . THR B 1 50 ? 14.148 6.801 -8.781 1 98.25 50 THR B CA 1
ATOM 1416 C C . THR B 1 50 ? 12.844 7.453 -8.336 1 98.25 50 THR B C 1
ATOM 1418 O O . THR B 1 50 ? 12.391 7.242 -7.207 1 98.25 50 THR B O 1
ATOM 1421 N N . ARG B 1 51 ? 12.242 8.242 -9.164 1 98.62 51 ARG B N 1
ATOM 1422 C CA . ARG B 1 51 ? 10.898 8.742 -8.93 1 98.62 51 ARG B CA 1
ATOM 1423 C C . ARG B 1 51 ? 9.859 7.652 -9.156 1 98.62 51 ARG B C 1
ATOM 1425 O O . ARG B 1 51 ? 9.891 6.953 -10.164 1 98.62 51 ARG B O 1
ATOM 1432 N N . ARG B 1 52 ? 8.984 7.531 -8.117 1 98.62 52 ARG B N 1
ATOM 1433 C CA . ARG B 1 52 ? 8 6.449 -8.188 1 98.62 52 ARG B CA 1
ATOM 1434 C C . ARG B 1 52 ? 6.66 6.887 -7.621 1 98.62 52 ARG B C 1
ATOM 1436 O O . ARG B 1 52 ? 6.598 7.449 -6.523 1 98.62 52 ARG B O 1
ATOM 1443 N N . LYS B 1 53 ? 5.617 6.668 -8.336 1 98.81 53 LYS B N 1
ATOM 1444 C CA . LYS B 1 53 ? 4.273 6.625 -7.766 1 98.81 53 LYS B CA 1
ATOM 1445 C C . LYS B 1 53 ? 3.645 5.246 -7.949 1 98.81 53 LYS B C 1
ATOM 1447 O O . LYS B 1 53 ? 4.039 4.488 -8.836 1 98.81 53 LYS B O 1
ATOM 1452 N N . HIS B 1 54 ? 2.625 4.914 -7.062 1 98.81 54 HIS B N 1
ATOM 1453 C CA . HIS B 1 54 ? 1.94 3.629 -7.121 1 98.81 54 HIS B CA 1
ATOM 1454 C C . HIS B 1 54 ? 2.922 2.475 -6.953 1 98.81 54 HIS B C 1
ATOM 1456 O O . HIS B 1 54 ? 2.838 1.473 -7.668 1 98.81 54 HIS B O 1
ATOM 1462 N N . LEU B 1 55 ? 3.92 2.686 -6.082 1 98.94 55 LEU B N 1
ATOM 1463 C CA . LEU B 1 55 ? 4.922 1.688 -5.723 1 98.94 55 LEU B CA 1
ATOM 1464 C C . LEU B 1 55 ? 4.438 0.823 -4.562 1 98.94 55 LEU B C 1
ATOM 1466 O O . LEU B 1 55 ? 3.418 1.127 -3.941 1 98.94 55 LEU B O 1
ATOM 1470 N N . GLY B 1 56 ? 5.129 -0.291 -4.352 1 98.88 56 GLY B N 1
ATOM 1471 C CA . GLY B 1 56 ? 4.969 -1.078 -3.139 1 98.88 56 GLY B CA 1
ATOM 1472 C C . GLY B 1 56 ? 6.094 -0.879 -2.143 1 98.88 56 GLY B C 1
ATOM 1473 O O . GLY B 1 56 ? 7.258 -0.755 -2.529 1 98.88 56 GLY B O 1
ATOM 1474 N N . CYS B 1 57 ? 5.734 -0.891 -0.886 1 98.88 57 CYS B N 1
ATOM 1475 C CA . CYS B 1 57 ? 6.734 -0.781 0.173 1 98.88 57 CYS B CA 1
ATOM 1476 C C . CYS B 1 57 ? 6.469 -1.794 1.279 1 98.88 57 CYS B C 1
ATOM 1478 O O . CYS B 1 57 ? 5.312 -2.109 1.575 1 98.88 57 CYS B O 1
ATOM 1480 N N . ALA B 1 58 ? 7.469 -2.238 1.896 1 98.75 58 ALA B N 1
ATOM 1481 C CA . ALA B 1 58 ? 7.391 -3.115 3.062 1 98.75 58 ALA B CA 1
ATOM 1482 C C . ALA B 1 58 ? 8.703 -3.096 3.848 1 98.75 58 ALA B C 1
ATOM 1484 O O . ALA B 1 58 ? 9.758 -2.758 3.303 1 98.75 58 ALA B O 1
ATOM 1485 N N . VAL B 1 59 ? 8.602 -3.369 5.105 1 98.56 59 VAL B N 1
ATOM 1486 C CA . VAL B 1 59 ? 9.789 -3.525 5.934 1 98.56 59 VAL B CA 1
ATOM 1487 C C . VAL B 1 59 ? 10.25 -4.984 5.914 1 98.56 59 VAL B C 1
ATOM 1489 O O . VAL B 1 59 ? 9.469 -5.887 6.223 1 98.56 59 VAL B O 1
ATOM 1492 N N . TYR B 1 60 ? 11.438 -5.223 5.508 1 98.31 60 TYR B N 1
ATOM 1493 C CA . TYR B 1 60 ? 12.07 -6.535 5.414 1 98.31 60 TYR B CA 1
ATOM 1494 C C . TYR B 1 60 ? 13.508 -6.488 5.926 1 98.31 60 TYR B C 1
ATOM 1496 O O . TYR B 1 60 ? 14.32 -5.711 5.43 1 98.31 60 TYR B O 1
ATOM 1504 N N . GLN B 1 61 ? 13.828 -7.262 7.043 1 96.62 61 GLN B N 1
ATOM 1505 C CA . GLN B 1 61 ? 15.148 -7.32 7.668 1 96.62 61 GLN B CA 1
ATOM 1506 C C . GLN B 1 61 ? 15.617 -5.93 8.086 1 96.62 61 GLN B C 1
ATOM 1508 O O . GLN B 1 61 ? 16.719 -5.508 7.727 1 96.62 61 GLN B O 1
ATOM 1513 N N . ASP B 1 62 ? 14.773 -5.137 8.688 1 97.19 62 ASP B N 1
ATOM 1514 C CA . ASP B 1 62 ? 15.016 -3.852 9.344 1 97.19 62 ASP B CA 1
ATOM 1515 C C . ASP B 1 62 ? 15.336 -2.77 8.312 1 97.19 62 ASP B C 1
ATOM 1517 O O . ASP B 1 62 ? 15.992 -1.774 8.641 1 97.19 62 ASP B O 1
ATOM 1521 N N . MET B 1 63 ? 14.906 -3.025 7.078 1 98.56 63 MET B N 1
ATOM 1522 C CA . MET B 1 63 ? 15.008 -2.01 6.035 1 98.56 63 MET B CA 1
ATOM 1523 C C . MET B 1 63 ? 13.672 -1.819 5.324 1 98.56 63 MET B C 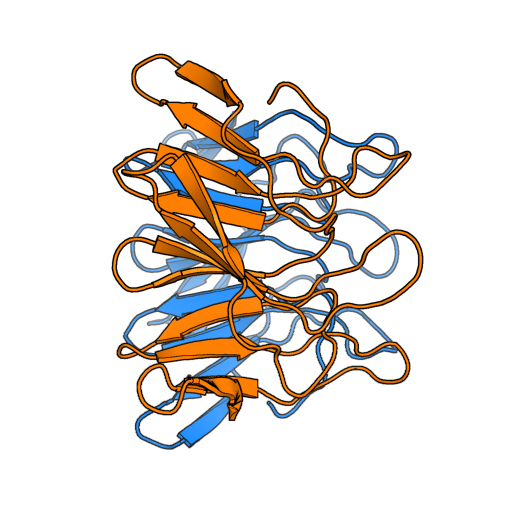1
ATOM 1525 O O . MET B 1 63 ? 12.828 -2.713 5.336 1 98.56 63 MET B O 1
ATOM 1529 N N . ILE B 1 64 ? 13.484 -0.665 4.75 1 98.81 64 ILE B N 1
ATOM 1530 C CA . ILE B 1 64 ? 12.312 -0.43 3.916 1 98.81 64 ILE B CA 1
ATOM 1531 C C . ILE B 1 64 ? 12.641 -0.75 2.461 1 98.81 64 ILE B C 1
ATOM 1533 O O . ILE B 1 64 ? 13.617 -0.231 1.907 1 98.81 64 ILE B O 1
ATOM 1537 N N . TYR B 1 65 ? 11.883 -1.617 1.899 1 98.88 65 TYR B N 1
ATOM 1538 C CA . TYR B 1 65 ? 11.984 -1.899 0.472 1 98.88 65 TYR B CA 1
ATOM 1539 C C . TYR B 1 65 ? 10.906 -1.161 -0.31 1 98.88 65 TYR B C 1
ATOM 1541 O O . TYR B 1 65 ? 9.742 -1.138 0.097 1 98.88 65 TYR B O 1
ATOM 1549 N N . ALA B 1 66 ? 11.266 -0.496 -1.398 1 98.88 66 ALA B N 1
ATOM 1550 C CA . ALA B 1 66 ? 10.367 0.131 -2.367 1 98.88 66 ALA B CA 1
ATOM 1551 C C . ALA B 1 66 ? 10.516 -0.509 -3.744 1 98.88 66 ALA B C 1
ATOM 1553 O O . ALA B 1 66 ? 11.617 -0.573 -4.293 1 98.88 66 ALA B O 1
ATOM 1554 N N . VAL B 1 67 ? 9.406 -0.93 -4.258 1 98.94 67 VAL B N 1
ATOM 1555 C CA . VAL B 1 67 ? 9.516 -1.665 -5.512 1 98.94 67 VAL B CA 1
ATOM 1556 C C . VAL B 1 67 ? 8.492 -1.133 -6.516 1 98.94 67 VAL B C 1
ATOM 1558 O O . VAL B 1 67 ? 7.387 -0.754 -6.137 1 98.94 67 VAL B O 1
ATOM 1561 N N . GLY B 1 68 ? 8.867 -1.212 -7.781 1 98.94 68 GLY B N 1
ATOM 1562 C CA . GLY B 1 68 ? 7.945 -0.943 -8.875 1 98.94 68 GLY B CA 1
ATOM 1563 C C . GLY B 1 68 ? 7.426 0.482 -8.875 1 98.94 68 GLY B C 1
ATOM 1564 O O . GLY B 1 68 ? 8.172 1.423 -8.602 1 98.94 68 GLY B O 1
ATOM 1565 N N . GLY B 1 69 ? 6.191 0.642 -9.258 1 98.81 69 GLY B N 1
ATOM 1566 C CA . GLY B 1 69 ? 5.605 1.956 -9.477 1 98.81 69 GLY B CA 1
ATOM 1567 C C . GLY B 1 69 ? 5.809 2.471 -10.883 1 98.81 69 GLY B C 1
ATOM 1568 O O . GLY B 1 69 ? 6.055 1.689 -11.805 1 98.81 69 GLY B O 1
ATOM 1569 N N . ARG B 1 70 ? 5.48 3.654 -10.961 1 98.5 70 ARG B N 1
ATOM 1570 C CA . ARG B 1 70 ? 5.633 4.316 -12.25 1 98.5 70 ARG B CA 1
ATOM 1571 C C . ARG B 1 70 ? 6.375 5.641 -12.102 1 98.5 70 ARG B C 1
ATOM 1573 O O . ARG B 1 70 ? 6.164 6.371 -11.133 1 98.5 70 ARG B O 1
ATOM 1580 N N . ASP B 1 71 ? 7.23 5.926 -13.117 1 97.5 71 ASP B N 1
ATOM 1581 C CA . ASP B 1 71 ? 7.797 7.27 -13.203 1 97.5 71 ASP B CA 1
ATOM 1582 C C . ASP B 1 71 ? 7.043 8.117 -14.227 1 97.5 71 ASP B C 1
ATOM 1584 O O . ASP B 1 71 ? 5.836 7.941 -14.422 1 97.5 71 ASP B O 1
ATOM 1588 N N . ASP B 1 72 ? 7.691 9.094 -14.867 1 93.75 72 ASP B N 1
ATOM 1589 C CA . ASP B 1 72 ? 7.012 10 -15.781 1 93.75 72 ASP B CA 1
ATOM 1590 C C . ASP B 1 72 ? 6.688 9.305 -17.109 1 93.75 72 ASP B C 1
ATOM 1592 O O . ASP B 1 72 ? 5.789 9.734 -17.828 1 93.75 72 ASP B O 1
ATOM 1596 N N . THR B 1 73 ? 7.27 8.227 -17.266 1 93.06 73 THR B N 1
ATOM 1597 C CA . THR B 1 73 ? 7.207 7.691 -18.609 1 93.06 73 THR B CA 1
ATOM 1598 C C . THR B 1 73 ? 6.695 6.254 -18.609 1 93.06 73 THR B C 1
ATOM 1600 O O . THR B 1 73 ? 5.898 5.871 -19.469 1 93.06 73 THR B O 1
ATOM 1603 N N . THR B 1 74 ? 7.207 5.492 -17.672 1 96.31 74 THR B N 1
ATOM 1604 C CA . THR B 1 74 ? 6.93 4.066 -17.797 1 96.31 74 THR B CA 1
ATOM 1605 C C . THR B 1 74 ? 6.77 3.416 -16.438 1 96.31 74 THR B C 1
ATOM 1607 O O . THR B 1 74 ? 7.141 4.004 -15.414 1 96.31 74 THR B O 1
ATOM 1610 N N . GLU B 1 75 ? 6.145 2.174 -16.422 1 98.56 75 GLU B N 1
ATOM 1611 C CA . GLU B 1 75 ? 6.148 1.303 -15.258 1 98.56 75 GLU B CA 1
ATOM 1612 C C . GLU B 1 75 ? 7.562 0.828 -14.93 1 98.56 75 GLU B C 1
ATOM 1614 O O . GLU B 1 75 ? 8.398 0.703 -15.82 1 98.56 75 GLU B O 1
ATOM 1619 N N . LEU B 1 76 ? 7.789 0.52 -13.703 1 98.81 76 LEU B N 1
ATOM 1620 C CA . LEU B 1 76 ? 9.141 0.197 -13.258 1 98.81 76 LEU B CA 1
ATOM 1621 C C . LEU B 1 76 ? 9.219 -1.238 -12.75 1 98.81 76 LEU B C 1
ATOM 1623 O O . LEU B 1 76 ? 8.266 -1.742 -12.156 1 98.81 76 LEU B O 1
ATOM 1627 N N . SER B 1 77 ? 10.352 -1.876 -12.984 1 98.75 77 SER B N 1
ATOM 1628 C CA . SER B 1 77 ? 10.68 -3.139 -12.328 1 98.75 77 SER B CA 1
ATOM 1629 C C . SER B 1 77 ? 11.719 -2.936 -11.227 1 98.75 77 SER B C 1
ATOM 1631 O O . SER B 1 77 ? 11.992 -3.854 -10.453 1 98.75 77 SER B O 1
ATOM 1633 N N . SER B 1 78 ? 12.258 -1.743 -11.164 1 98.62 78 SER B N 1
ATOM 1634 C CA . SER B 1 78 ? 13.359 -1.472 -10.25 1 98.62 78 SER B CA 1
ATOM 1635 C C . SER B 1 78 ? 12.906 -1.552 -8.797 1 98.62 78 SER B C 1
ATOM 1637 O O . SER B 1 78 ? 11.719 -1.407 -8.508 1 98.62 78 SER B O 1
ATOM 1639 N N . ALA B 1 79 ? 13.859 -1.813 -7.93 1 98.75 79 ALA B N 1
ATOM 1640 C CA . ALA B 1 79 ? 13.68 -1.877 -6.484 1 98.75 79 ALA B CA 1
ATOM 1641 C C . ALA B 1 79 ? 14.836 -1.213 -5.75 1 98.75 79 ALA B C 1
ATOM 1643 O O . ALA B 1 79 ? 15.977 -1.23 -6.23 1 98.75 79 ALA B O 1
ATOM 1644 N N . GLU B 1 80 ? 14.523 -0.635 -4.641 1 98.69 80 GLU B N 1
ATOM 1645 C CA . GLU B 1 80 ? 15.516 -0.029 -3.762 1 98.69 80 GLU B CA 1
ATOM 1646 C C . GLU B 1 80 ? 15.219 -0.326 -2.295 1 98.69 80 GLU B C 1
ATOM 1648 O O . GLU B 1 80 ? 14.07 -0.624 -1.941 1 98.69 80 GLU B O 1
ATOM 1653 N N . ARG B 1 81 ? 16.25 -0.235 -1.509 1 98.69 81 ARG B N 1
ATOM 1654 C CA . ARG B 1 81 ? 16.031 -0.407 -0.075 1 98.69 81 ARG B CA 1
ATOM 1655 C C . ARG B 1 81 ? 16.656 0.748 0.709 1 98.69 81 ARG B C 1
ATOM 1657 O O . ARG B 1 81 ? 17.656 1.327 0.288 1 98.69 81 ARG B O 1
ATOM 1664 N N . PHE B 1 82 ? 16.094 1.022 1.773 1 98.81 82 PHE B N 1
ATOM 1665 C CA . PHE B 1 82 ? 16.5 2.123 2.645 1 98.81 82 PHE B CA 1
ATOM 1666 C C . PHE B 1 82 ? 17.094 1.596 3.943 1 98.81 82 PHE B C 1
ATOM 1668 O O . PHE B 1 82 ? 16.453 0.811 4.652 1 98.81 82 PHE B O 1
ATOM 1675 N N . ASN B 1 83 ? 18.266 2.014 4.27 1 98.38 83 ASN B N 1
ATOM 1676 C CA . ASN B 1 83 ? 18.891 1.782 5.562 1 98.38 83 ASN B CA 1
ATOM 1677 C C . ASN B 1 83 ? 18.703 2.973 6.5 1 98.38 83 ASN B C 1
ATOM 1679 O O . ASN B 1 83 ? 19.359 4.012 6.324 1 98.38 83 ASN B O 1
ATOM 1683 N N . PRO B 1 84 ? 17.891 2.779 7.496 1 96.94 84 PRO B N 1
ATOM 1684 C CA . PRO B 1 84 ? 17.594 3.93 8.352 1 96.94 84 PRO B CA 1
ATOM 1685 C C . PRO B 1 84 ? 18.812 4.379 9.172 1 96.94 84 PRO B C 1
ATOM 1687 O O . PRO B 1 84 ? 18.891 5.551 9.555 1 96.94 84 PRO B O 1
ATOM 1690 N N . ARG B 1 85 ? 19.641 3.49 9.445 1 96.88 85 ARG B N 1
ATOM 1691 C CA . ARG B 1 85 ? 20.828 3.84 10.203 1 96.88 85 ARG B CA 1
ATOM 1692 C C . ARG B 1 85 ? 21.766 4.715 9.367 1 96.88 85 ARG B C 1
ATOM 1694 O O . ARG B 1 85 ? 22.344 5.676 9.883 1 96.88 85 ARG B O 1
ATOM 1701 N N . ALA B 1 86 ? 21.891 4.445 8.109 1 97.75 86 ALA B N 1
ATOM 1702 C CA . ALA B 1 86 ? 22.766 5.195 7.219 1 97.75 86 ALA B CA 1
ATOM 1703 C C . ALA B 1 86 ? 22 6.32 6.516 1 97.75 86 ALA B C 1
ATOM 1705 O O . ALA B 1 86 ? 22.609 7.188 5.883 1 97.75 86 ALA B O 1
ATOM 1706 N N . ASN B 1 87 ? 20.703 6.387 6.605 1 98 87 ASN B N 1
ATOM 1707 C CA . ASN B 1 87 ? 19.844 7.305 5.859 1 98 87 ASN B CA 1
ATOM 1708 C C . ASN B 1 87 ? 20.172 7.281 4.371 1 98 87 ASN B C 1
ATOM 1710 O O . ASN B 1 87 ? 20.453 8.32 3.775 1 98 87 ASN B O 1
ATOM 1714 N N . GLN B 1 88 ? 20.094 6.062 3.85 1 98.44 88 GLN B N 1
ATOM 1715 C CA . GLN B 1 88 ? 20.5 5.902 2.459 1 98.44 88 GLN B CA 1
ATOM 1716 C C . GLN B 1 88 ? 19.656 4.848 1.753 1 98.44 88 GLN B C 1
ATOM 1718 O O . GLN B 1 88 ? 19.328 3.807 2.334 1 98.44 88 GLN B O 1
ATOM 1723 N N . TRP B 1 89 ? 19.359 5.211 0.495 1 98.75 89 TRP B N 1
ATOM 1724 C CA . TRP B 1 89 ? 18.766 4.23 -0.4 1 98.75 89 TRP B CA 1
ATOM 1725 C C . TRP B 1 89 ? 19.812 3.576 -1.285 1 98.75 89 TRP B C 1
ATOM 1727 O O . TRP B 1 89 ? 20.75 4.238 -1.739 1 98.75 89 TRP B O 1
ATOM 1737 N N . SER B 1 90 ? 19.609 2.303 -1.511 1 98.56 90 SER B N 1
ATOM 1738 C CA . SER B 1 90 ? 20.469 1.571 -2.434 1 98.56 90 SER B CA 1
ATOM 1739 C C . SER B 1 90 ? 19.656 0.704 -3.385 1 98.56 90 SER B C 1
ATOM 1741 O O . SER B 1 90 ? 18.609 0.167 -3.002 1 98.56 90 SER B O 1
ATOM 1743 N N . PRO B 1 91 ? 20.172 0.546 -4.578 1 97.88 91 PRO B N 1
ATOM 1744 C CA . PRO B 1 91 ? 19.453 -0.321 -5.512 1 97.88 91 PRO B CA 1
ATOM 1745 C C . PRO B 1 91 ? 19.484 -1.789 -5.094 1 97.88 91 PRO B C 1
ATOM 1747 O O . PRO B 1 91 ? 20.469 -2.254 -4.512 1 97.88 91 PRO B O 1
ATOM 1750 N N . VAL B 1 92 ? 18.422 -2.412 -5.309 1 97.69 92 VAL B N 1
ATOM 1751 C CA . VAL B 1 92 ? 18.25 -3.859 -5.254 1 97.69 92 VAL B CA 1
ATOM 1752 C C . VAL B 1 92 ? 18.016 -4.406 -6.66 1 97.69 92 VAL B C 1
ATOM 1754 O O . VAL B 1 92 ? 17.625 -3.66 -7.562 1 97.69 92 VAL B O 1
ATOM 1757 N N . VAL B 1 93 ? 18.375 -5.695 -6.824 1 98.44 93 VAL B N 1
ATOM 1758 C CA . VAL B 1 93 ? 18.125 -6.316 -8.117 1 98.44 93 VAL B CA 1
ATOM 1759 C C . VAL B 1 93 ? 16.688 -6.066 -8.547 1 98.44 93 VAL B C 1
ATOM 1761 O O . VAL B 1 93 ? 15.766 -6.102 -7.723 1 98.44 93 VAL B O 1
ATOM 1764 N N . ALA B 1 94 ? 16.5 -5.852 -9.875 1 98.56 94 ALA B N 1
ATOM 1765 C CA . ALA B 1 94 ? 15.172 -5.547 -10.422 1 98.56 94 ALA B CA 1
ATOM 1766 C C . ALA B 1 94 ? 14.289 -6.785 -10.43 1 98.56 94 ALA B C 1
ATOM 1768 O O . ALA B 1 94 ? 14.773 -7.906 -10.594 1 98.56 94 ALA B O 1
ATOM 1769 N N . MET B 1 95 ? 12.992 -6.523 -10.266 1 98.75 95 MET B N 1
ATOM 1770 C CA . MET B 1 95 ? 12.016 -7.586 -10.477 1 98.75 95 MET B CA 1
ATOM 1771 C C . MET B 1 95 ? 12.047 -8.078 -11.922 1 98.75 95 MET B C 1
ATOM 1773 O O . MET B 1 95 ? 12.617 -7.414 -12.789 1 98.75 95 MET B O 1
ATOM 1777 N N . THR B 1 96 ? 11.445 -9.227 -12.148 1 98.06 96 THR B N 1
ATOM 1778 C CA . THR B 1 96 ? 11.367 -9.773 -13.492 1 98.06 96 THR B CA 1
ATOM 1779 C C . THR B 1 96 ? 10.367 -8.992 -14.336 1 98.06 96 THR B C 1
ATOM 1781 O O . THR B 1 96 ? 10.523 -8.883 -15.555 1 98.06 96 THR B O 1
ATOM 1784 N N . SER B 1 97 ? 9.367 -8.492 -13.734 1 98.25 97 SER B N 1
ATOM 1785 C CA . SER B 1 97 ? 8.312 -7.75 -14.422 1 98.25 97 SER B CA 1
ATOM 1786 C C . SER B 1 97 ? 8.219 -6.316 -13.914 1 98.25 97 SER B C 1
ATOM 1788 O O . SER B 1 97 ? 8.484 -6.059 -12.734 1 98.25 97 SER B O 1
ATOM 1790 N N . ARG B 1 98 ? 7.828 -5.414 -14.797 1 98.69 98 ARG B N 1
ATOM 1791 C CA . ARG B 1 98 ? 7.371 -4.102 -14.352 1 98.69 98 ARG B CA 1
ATOM 1792 C C . ARG B 1 98 ? 6.031 -4.199 -13.633 1 98.69 98 ARG B C 1
ATOM 1794 O O . ARG B 1 98 ? 5.164 -4.977 -14.031 1 98.69 98 ARG B O 1
ATOM 1801 N N . ARG B 1 99 ? 5.914 -3.4 -12.555 1 98.81 99 ARG B N 1
ATOM 1802 C CA . ARG B 1 99 ? 4.684 -3.492 -11.773 1 98.81 99 ARG B CA 1
ATOM 1803 C C . ARG B 1 99 ? 4.289 -2.131 -11.211 1 98.81 99 ARG B C 1
ATOM 1805 O O . ARG B 1 99 ? 4.855 -1.681 -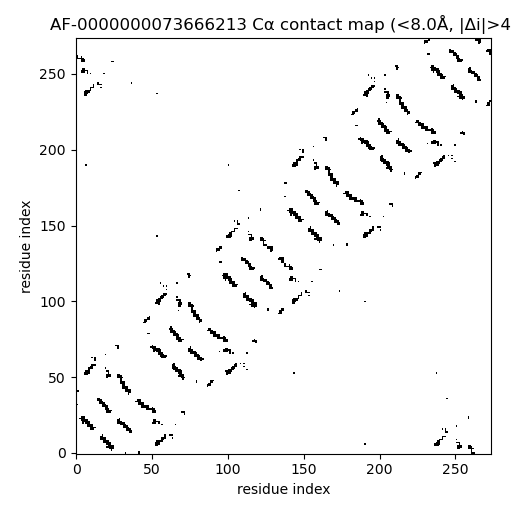10.211 1 98.81 99 ARG B O 1
ATOM 1812 N N . SER B 1 100 ? 3.35 -1.482 -11.797 1 98.81 100 SER B N 1
ATOM 1813 C CA . SER B 1 100 ? 2.703 -0.331 -11.172 1 98.81 100 SER B CA 1
ATOM 1814 C C . SER B 1 100 ? 1.41 -0.734 -10.477 1 98.81 100 SER B C 1
ATOM 1816 O O . SER B 1 100 ? 0.707 -1.638 -10.93 1 98.81 100 SER B O 1
ATOM 1818 N N . GLY B 1 101 ? 1.079 0.043 -9.359 1 98.69 101 GLY B N 1
ATOM 1819 C CA . GLY B 1 101 ? -0.069 -0.396 -8.586 1 98.69 101 GLY B CA 1
ATOM 1820 C C . GLY B 1 101 ? 0.142 -1.742 -7.914 1 98.69 101 GLY B C 1
ATOM 1821 O O . GLY B 1 101 ? -0.757 -2.586 -7.91 1 98.69 101 GLY B O 1
ATOM 1822 N N . VAL B 1 102 ? 1.377 -1.978 -7.465 1 98.88 102 VAL B N 1
ATOM 1823 C CA . VAL B 1 102 ? 1.813 -3.256 -6.914 1 98.88 102 VAL B CA 1
ATOM 1824 C C . VAL B 1 102 ? 1.662 -3.244 -5.395 1 98.88 102 VAL B C 1
ATOM 1826 O O . VAL B 1 102 ? 1.855 -2.209 -4.754 1 98.88 102 VAL B O 1
ATOM 1829 N N . GLY B 1 103 ? 1.274 -4.383 -4.844 1 98.81 103 GLY B N 1
ATOM 1830 C CA . GLY B 1 103 ? 1.364 -4.586 -3.408 1 98.81 103 GLY B CA 1
ATOM 1831 C C . GLY B 1 103 ? 2.648 -5.273 -2.98 1 98.81 103 GLY B C 1
ATOM 1832 O O . GLY B 1 103 ? 3.143 -6.164 -3.674 1 98.81 103 GLY B O 1
ATOM 1833 N N . LEU B 1 104 ? 3.168 -4.914 -1.867 1 98.88 104 LEU B N 1
ATOM 1834 C CA . LEU B 1 104 ? 4.355 -5.547 -1.305 1 98.88 104 LEU B CA 1
ATOM 1835 C C . LEU B 1 104 ? 4.125 -5.945 0.15 1 98.88 104 LEU B C 1
ATOM 1837 O O . LEU B 1 104 ? 3.598 -5.156 0.937 1 98.88 104 LEU B O 1
ATOM 1841 N N . ALA B 1 105 ? 4.523 -7.152 0.484 1 98.56 105 ALA B N 1
ATOM 1842 C CA . ALA B 1 105 ? 4.316 -7.641 1.845 1 98.56 105 ALA B CA 1
ATOM 1843 C C . ALA B 1 105 ? 5.344 -8.711 2.203 1 98.56 105 ALA B C 1
ATOM 1845 O O . ALA B 1 105 ? 6.012 -9.258 1.322 1 98.56 105 ALA B O 1
ATOM 1846 N N . VAL B 1 106 ? 5.512 -8.93 3.467 1 97.81 106 VAL B N 1
ATOM 1847 C CA . VAL B 1 106 ? 6.383 -9.984 3.969 1 97.81 106 VAL B CA 1
ATOM 1848 C C . VAL B 1 106 ? 5.543 -11.062 4.652 1 97.81 106 VAL B C 1
ATOM 1850 O O . VAL B 1 106 ? 4.867 -10.789 5.648 1 97.81 106 VAL B O 1
ATOM 1853 N N . VAL B 1 107 ? 5.621 -12.242 4.137 1 95.38 107 VAL B N 1
ATOM 1854 C CA . VAL B 1 107 ? 4.906 -13.367 4.723 1 95.38 107 VAL B CA 1
ATOM 1855 C C . VAL B 1 107 ? 5.883 -14.508 5 1 95.38 107 VAL B C 1
ATOM 1857 O O . VAL B 1 107 ? 6.582 -14.969 4.094 1 95.38 107 VAL B O 1
ATOM 1860 N N . ASN B 1 108 ? 5.918 -14.977 6.258 1 92.62 108 ASN B N 1
ATOM 1861 C CA . ASN B 1 108 ? 6.809 -16.047 6.684 1 92.62 108 ASN B CA 1
ATOM 1862 C C . ASN B 1 108 ? 8.25 -15.789 6.266 1 92.62 108 ASN B C 1
ATOM 1864 O O . ASN B 1 108 ? 8.906 -16.656 5.703 1 92.62 108 ASN B O 1
ATOM 1868 N N . GLY B 1 109 ? 8.617 -14.523 6.355 1 93.94 109 GLY B N 1
ATOM 1869 C CA . GLY B 1 109 ? 10 -14.141 6.137 1 93.94 109 GLY B CA 1
ATOM 1870 C C . GLY B 1 109 ? 10.336 -13.906 4.676 1 93.94 109 GLY B C 1
ATOM 1871 O O . GLY B 1 109 ? 11.484 -13.656 4.328 1 93.94 109 GLY B O 1
ATOM 1872 N N . GLN B 1 110 ? 9.328 -13.969 3.848 1 95.75 110 GLN B N 1
ATOM 1873 C CA . GLN B 1 110 ? 9.57 -13.758 2.424 1 95.75 110 GLN B CA 1
ATOM 1874 C C . GLN B 1 110 ? 8.938 -12.453 1.947 1 95.75 110 GLN B C 1
ATOM 1876 O O . GLN B 1 110 ? 7.781 -12.172 2.254 1 95.75 110 GLN B O 1
ATOM 1881 N N . LEU B 1 111 ? 9.711 -11.695 1.219 1 98.06 111 LEU B N 1
ATOM 1882 C CA . LEU B 1 111 ? 9.227 -10.461 0.603 1 98.06 111 LEU B CA 1
ATOM 1883 C C . LEU B 1 111 ? 8.539 -10.758 -0.73 1 98.06 111 LEU B C 1
ATOM 1885 O O . LEU B 1 111 ? 9.156 -11.32 -1.638 1 98.06 111 LEU B O 1
ATOM 1889 N N . MET B 1 112 ? 7.258 -10.336 -0.886 1 98.31 112 MET B N 1
ATOM 1890 C CA . MET B 1 112 ? 6.461 -10.703 -2.053 1 98.31 112 MET B CA 1
ATOM 1891 C C . MET B 1 112 ? 5.855 -9.461 -2.709 1 98.31 112 MET B C 1
ATOM 1893 O O . MET B 1 112 ? 5.238 -8.641 -2.035 1 98.31 112 MET B O 1
ATOM 1897 N N . ALA B 1 113 ? 6.043 -9.32 -3.982 1 98.75 113 ALA B N 1
ATOM 1898 C CA . ALA B 1 113 ? 5.371 -8.312 -4.805 1 98.75 113 ALA B CA 1
ATOM 1899 C C . ALA B 1 113 ? 4.145 -8.906 -5.496 1 98.75 113 ALA B C 1
ATOM 1901 O O . ALA B 1 113 ? 4.242 -9.914 -6.195 1 98.75 113 ALA B O 1
ATOM 1902 N N . VAL B 1 114 ? 3.039 -8.242 -5.297 1 98.75 114 VAL B N 1
ATOM 1903 C CA . VAL B 1 114 ? 1.761 -8.844 -5.648 1 98.75 114 VAL B CA 1
ATOM 1904 C C . VAL B 1 114 ? 1.051 -7.988 -6.691 1 98.75 114 VAL B C 1
ATOM 1906 O O . VAL B 1 114 ? 0.741 -6.82 -6.438 1 98.75 114 VAL B O 1
ATOM 1909 N N . GLY B 1 115 ? 0.76 -8.57 -7.867 1 98.81 115 GLY B N 1
ATOM 1910 C CA . GLY B 1 115 ? -0.047 -7.934 -8.891 1 98.81 115 GLY B CA 1
ATOM 1911 C C . GLY B 1 115 ? 0.656 -6.77 -9.562 1 98.81 115 GLY B C 1
ATOM 1912 O O . GLY B 1 115 ? 1.871 -6.805 -9.766 1 98.81 115 GLY B O 1
ATOM 1913 N N . GLY B 1 116 ? -0.173 -5.852 -10.016 1 98.75 116 GLY B N 1
ATOM 1914 C CA . GLY B 1 116 ? 0.341 -4.672 -10.688 1 98.75 116 GLY B CA 1
ATOM 1915 C C . GLY B 1 116 ? 0.087 -4.688 -12.188 1 98.75 116 GLY B C 1
ATOM 1916 O O . GLY B 1 116 ? -0.634 -5.547 -12.688 1 98.75 116 GLY B O 1
ATOM 1917 N N . PHE B 1 117 ? 0.56 -3.678 -12.758 1 98.75 117 PHE B N 1
ATOM 1918 C CA . PHE B 1 117 ? 0.461 -3.441 -14.195 1 98.75 117 PHE B CA 1
ATOM 1919 C C . PHE B 1 117 ? 1.846 -3.295 -14.82 1 98.75 117 PHE B C 1
ATOM 1921 O O . PHE B 1 117 ? 2.666 -2.51 -14.336 1 98.75 117 PHE B O 1
ATOM 1928 N N . ASP B 1 118 ? 2.061 -4.004 -15.945 1 98.38 118 ASP B N 1
ATOM 1929 C CA . ASP B 1 118 ? 3.418 -4.008 -16.484 1 98.38 118 ASP B CA 1
ATOM 1930 C C . ASP B 1 118 ? 3.539 -3.074 -17.688 1 98.38 118 ASP B C 1
ATOM 1932 O O . ASP B 1 118 ? 4.559 -3.072 -18.375 1 98.38 118 ASP B O 1
ATOM 1936 N N . GLY B 1 119 ? 2.535 -2.32 -17.938 1 97.06 119 GLY B N 1
ATOM 1937 C CA . GLY B 1 119 ? 2.516 -1.437 -19.094 1 97.06 119 GLY B CA 1
ATOM 1938 C C . GLY B 1 119 ? 1.701 -1.985 -20.25 1 97.06 119 GLY B C 1
ATOM 1939 O O . GLY B 1 119 ? 1.292 -1.2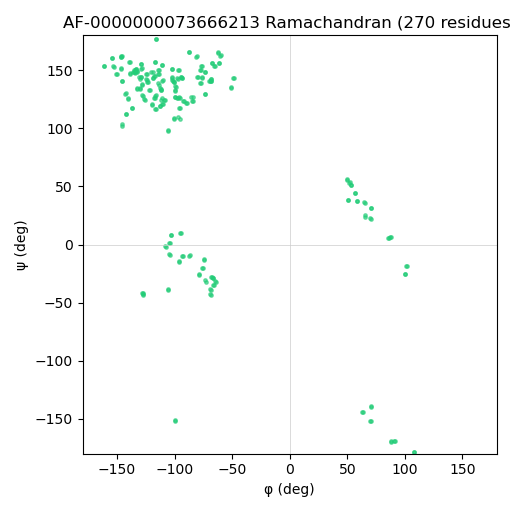35 -21.141 1 97.06 119 GLY B O 1
ATOM 1940 N N . THR B 1 120 ? 1.466 -3.246 -20.203 1 96.81 120 THR B N 1
ATOM 1941 C CA . THR B 1 120 ? 0.709 -3.891 -21.281 1 96.81 120 THR B CA 1
ATOM 1942 C C . THR B 1 120 ? -0.446 -4.707 -20.703 1 96.81 120 THR B C 1
ATOM 1944 O O . THR B 1 120 ? -1.56 -4.672 -21.234 1 96.81 120 THR B O 1
ATOM 1947 N N . THR B 1 121 ? -0.158 -5.398 -19.625 1 96.25 121 THR B N 1
ATOM 1948 C CA . THR B 1 121 ? -1.178 -6.273 -19.047 1 96.25 121 THR B CA 1
ATOM 1949 C C . THR B 1 121 ? -1.245 -6.109 -17.531 1 96.25 121 THR B C 1
ATOM 1951 O O . THR B 1 121 ? -0.244 -5.781 -16.891 1 96.25 121 THR B O 1
ATOM 1954 N N . TYR B 1 122 ? -2.443 -6.332 -17.016 1 97.62 122 TYR B N 1
ATOM 1955 C CA . TYR B 1 122 ? -2.613 -6.469 -15.578 1 97.62 122 TYR B CA 1
ATOM 1956 C C . TYR B 1 122 ? -2.133 -7.832 -15.102 1 97.62 122 TYR B C 1
ATOM 1958 O O . TYR B 1 122 ? -2.365 -8.852 -15.758 1 97.62 122 TYR B O 1
ATOM 1966 N N . LEU B 1 123 ? -1.555 -7.855 -13.961 1 98.31 123 LEU B N 1
ATOM 1967 C CA . LEU B 1 123 ? -0.849 -9.07 -13.57 1 98.31 123 LEU B CA 1
ATOM 1968 C C . LEU B 1 123 ? -1.584 -9.789 -12.453 1 98.31 123 LEU B C 1
ATOM 1970 O O . LEU B 1 123 ? -2.092 -9.156 -11.523 1 98.31 123 LEU B O 1
ATOM 1974 N N . LYS B 1 124 ? -1.604 -11.109 -12.508 1 97.69 124 LYS B N 1
ATOM 1975 C CA . LYS B 1 124 ? -2.084 -11.938 -11.414 1 97.69 124 LYS B CA 1
ATOM 1976 C C . LYS B 1 124 ? -0.928 -12.656 -10.719 1 97.69 124 LYS B C 1
ATOM 1978 O O . LYS B 1 124 ? -1.137 -13.391 -9.75 1 97.69 124 LYS B O 1
ATOM 1983 N N . THR B 1 125 ? 0.25 -12.445 -11.211 1 97.12 125 THR B N 1
ATOM 1984 C CA . THR B 1 125 ? 1.423 -13.148 -10.711 1 97.12 125 THR B CA 1
ATOM 1985 C C . THR B 1 125 ? 1.95 -12.484 -9.445 1 97.12 125 THR B C 1
ATOM 1987 O O . THR B 1 125 ? 1.632 -11.328 -9.156 1 97.12 125 THR B O 1
ATOM 1990 N N . ILE B 1 126 ? 2.77 -13.273 -8.711 1 97.25 126 ILE B N 1
ATOM 1991 C CA . ILE B 1 126 ? 3.535 -12.828 -7.551 1 97.25 126 ILE B CA 1
ATOM 1992 C C . ILE B 1 126 ? 5.02 -13.109 -7.773 1 97.25 126 ILE B C 1
ATOM 1994 O O . ILE B 1 126 ? 5.383 -14.148 -8.32 1 97.25 126 ILE B O 1
ATOM 1998 N N . GLU B 1 127 ? 5.836 -12.18 -7.371 1 97.75 127 GLU B N 1
ATOM 1999 C CA . GLU B 1 127 ? 7.277 -12.414 -7.328 1 97.75 127 GLU B CA 1
ATOM 2000 C C . GLU B 1 127 ? 7.793 -12.414 -5.895 1 97.75 127 GLU B C 1
ATOM 2002 O O . GLU B 1 127 ? 7.371 -11.586 -5.078 1 97.75 127 GLU B O 1
ATOM 2007 N N . VAL B 1 128 ? 8.617 -13.32 -5.66 1 97.56 128 VAL B N 1
ATOM 2008 C CA . VAL B 1 128 ? 9.227 -13.453 -4.34 1 97.56 128 VAL B CA 1
ATOM 2009 C C . VAL B 1 128 ? 10.719 -13.125 -4.422 1 97.56 128 VAL B C 1
ATOM 2011 O O . VAL B 1 128 ? 11.422 -13.633 -5.293 1 97.56 128 VAL B O 1
ATOM 2014 N N . PHE B 1 129 ? 11.219 -12.312 -3.477 1 98.25 129 PHE B N 1
ATOM 2015 C CA . PHE B 1 129 ? 12.625 -11.93 -3.439 1 98.25 129 PHE B CA 1
ATOM 2016 C C . PHE B 1 129 ? 13.461 -12.977 -2.725 1 98.25 129 PHE B C 1
ATOM 2018 O O . PHE B 1 129 ? 13.117 -13.398 -1.616 1 98.25 129 PHE B O 1
ATOM 2025 N N . ASP B 1 130 ? 14.484 -13.43 -3.363 1 96.44 130 ASP B N 1
ATOM 2026 C CA . ASP B 1 130 ? 15.484 -14.328 -2.793 1 96.44 130 ASP B CA 1
ATOM 2027 C C . ASP B 1 130 ? 16.781 -13.586 -2.508 1 96.44 130 ASP B C 1
ATOM 2029 O O . ASP B 1 130 ? 17.625 -13.414 -3.4 1 96.44 130 ASP B O 1
ATOM 2033 N N . PRO B 1 131 ? 16.953 -13.203 -1.299 1 93.12 131 PRO B N 1
ATOM 2034 C CA . PRO B 1 131 ? 18.125 -12.383 -0.992 1 93.12 131 PRO B CA 1
ATOM 2035 C C . PRO B 1 131 ? 19.453 -13.141 -1.166 1 93.12 131 PRO B C 1
ATOM 2037 O O . PRO B 1 131 ? 20.484 -12.531 -1.456 1 93.12 131 PRO B O 1
ATOM 2040 N N . ASP B 1 132 ? 19.438 -14.414 -0.981 1 94.69 132 ASP B N 1
ATOM 2041 C CA . ASP B 1 132 ? 20.641 -15.211 -1.136 1 94.69 132 ASP B CA 1
ATOM 2042 C C . ASP B 1 132 ? 21.078 -15.281 -2.6 1 94.69 132 ASP B C 1
ATOM 2044 O O . ASP B 1 132 ? 22.25 -15.141 -2.914 1 94.69 132 ASP B O 1
ATOM 2048 N N . ALA B 1 133 ? 20.125 -15.461 -3.465 1 95.88 133 ALA B N 1
ATOM 2049 C CA . ALA B 1 133 ? 20.406 -15.523 -4.898 1 95.88 133 ALA B CA 1
ATOM 2050 C C . ALA B 1 133 ? 20.391 -14.133 -5.523 1 95.88 133 ALA B C 1
ATOM 2052 O O . ALA B 1 133 ? 20.781 -13.969 -6.684 1 95.88 133 ALA B O 1
ATOM 2053 N N . ASN B 1 134 ? 19.969 -13.156 -4.82 1 95.06 134 ASN B N 1
ATOM 2054 C CA . ASN B 1 134 ? 19.812 -11.781 -5.289 1 95.06 134 ASN B CA 1
ATOM 2055 C C . ASN B 1 134 ? 18.984 -11.719 -6.566 1 95.06 134 ASN B C 1
ATOM 2057 O O . ASN B 1 134 ? 19.422 -11.156 -7.574 1 95.06 134 ASN B O 1
ATOM 2061 N N . THR B 1 135 ? 17.797 -12.32 -6.492 1 97.5 135 THR B N 1
ATOM 2062 C CA . THR B 1 135 ? 16.875 -12.352 -7.613 1 97.5 135 THR B CA 1
ATOM 2063 C C . THR B 1 135 ? 15.43 -12.32 -7.121 1 97.5 135 THR B C 1
ATOM 2065 O O . THR B 1 135 ? 15.164 -12.523 -5.934 1 97.5 135 THR B O 1
ATOM 2068 N N . TRP B 1 136 ? 14.625 -11.969 -8.062 1 97.75 136 TRP B N 1
ATOM 2069 C CA . TRP B 1 136 ? 13.195 -12.188 -7.887 1 97.75 136 TRP B CA 1
ATOM 2070 C C . TRP B 1 136 ? 12.734 -13.414 -8.664 1 97.75 136 TRP B C 1
ATOM 2072 O O . TRP B 1 136 ? 13.164 -13.625 -9.805 1 97.75 136 TRP B O 1
ATOM 2082 N N . ARG B 1 137 ? 11.812 -14.125 -7.969 1 94.75 137 ARG B N 1
ATOM 2083 C CA . ARG B 1 137 ? 11.336 -15.344 -8.617 1 94.75 137 ARG B CA 1
ATOM 2084 C C . ARG B 1 137 ? 9.812 -15.352 -8.703 1 94.75 137 ARG B C 1
ATOM 2086 O O . ARG B 1 137 ? 9.133 -14.828 -7.82 1 94.75 137 ARG B O 1
#

Sequence (274 aa):
MSTRRLGVAVAVLGGFLYAVGGSDGTSPLNTVERYNPQENRWHTTAPMGTRRKHLGCAVYQDMIYAVGGRDDTTELSSAERFNPRANQWSPVVAMTSRRSGVGLAVVNGQLMAVGGFDGTTYLKTIEVFDPDANTWRMSTRRLGVAVAVLGGFLYAVGGSDGTSPLNTVERYNPQENRWHTTAPMGTRRKHLGCAVYQDMIYAVGGRDDTTELSSAERFNPRANQWSPVVAMTSRRSGVGLAVVNGQLMAVGGFDGTTYLKTIEVFDPDANTWR

pLDDT: mean 97.62, std 1.64, range [92.19, 98.94]

Nearest PDB structures (foldseek):
  8p2u-assembly1_A  TM=9.848E-01  e=3.218E-17  synthetic construct
  4iqk-assembly1_A  TM=9.822E-01  e=9.579E-17  Homo sapiens
  8ejr-assembly2_B  TM=9.809E-01  e=1.882E-16  Homo sapiens
  6ttk-assembly4_D  TM=9.876E-01  e=6.547E-16  Homo sapiens
  7xot-assembly1_A  TM=9.744E-01  e=4.321E-16  Homo sapiens

Solvent-accessible surface area (backbone atoms only — not comparable to full-atom values): 13104 Å² total; per-residue (Å²): 91,95,56,35,16,27,20,24,19,42,42,66,57,95,74,25,40,33,44,40,32,1,19,58,82,83,47,46,24,29,50,26,37,37,34,36,72,91,73,69,43,69,39,82,53,56,47,47,96,55,44,18,18,26,29,16,33,32,68,57,95,86,21,42,37,42,35,28,0,25,42,94,81,47,49,24,27,50,27,32,33,32,37,73,90,75,52,40,55,43,80,43,70,50,43,87,56,34,15,20,23,20,17,32,42,61,52,94,88,34,46,35,42,38,30,2,25,45,79,83,49,62,25,30,54,66,36,37,55,36,78,90,78,59,43,49,80,90,94,57,35,16,26,19,24,20,42,40,65,58,95,76,25,41,34,45,41,32,2,20,58,82,83,47,46,26,28,50,26,37,36,34,36,72,91,74,70,45,69,39,81,52,57,47,48,95,57,45,20,18,26,27,15,31,33,67,57,94,88,23,43,37,43,34,28,1,25,42,93,81,47,51,23,28,48,27,33,33,33,37,74,90,74,51,39,57,42,82,44,69,48,44,87,55,34,15,20,25,18,17,33,43,60,54,92,88,33,46,34,41,38,30,2,25,46,80,81,48,62,25,30,56,67,35,37,54,37,79,89,77,59,42,51,79

Foldseek 3Di:
DPADFAQWEWEDAPNKIKTAWGDRVPWIFQWMWIADPVVRDIDTFDGEPDGFGQWEWYDAPRKIKTAWHDGPPAIFQWIWIADPVVSDIDTADGAPAGFGNWYWDADPRWIKIAWGDRRPDTDGDMWIADVVVRYID/DPADFAQWEWEDAPNKIKTAWGDRVPWIFQWMWIADPVVRDIDTFDGEPDGFGQWEWYDAPRKIKTAWHDGPPATFQWMWIADPVVSDIDTADGAPAGFGNWYWDADPRWIKIAWGDRRPDTDRDMWIADVVVRYID

InterPro domains:
  IPR006652 Kelch repeat type 1 [PF01344] (4-49)
  IPR006652 Kelch repeat type 1 [PF01344] (51-95)
  IPR006652 Kelch repeat type 1 [PF01344] (98-137)
  IPR006652 Kelch repeat type 1 [SM00612] (16-62)
  IPR006652 Kelch repeat type 1 [SM00612] (63-109)
  IPR006652 Kelch repeat type 1 [SM00612] (110-137)
  IPR015915 Kelch-type beta-propeller [G3DSA:2.120.10.80] (1-137)
  I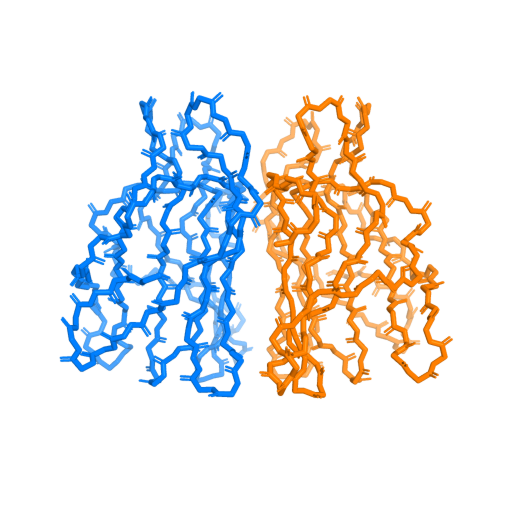PR015915 Kelch-type beta-propeller [SSF117281] (1-137)

Radius of gyration: 16.64 Å; Cα contacts (8 Å, |Δi|>4): 901; chains: 2; bounding box: 42×44×42 Å